Protein AF-A0A7J6R099-F1 (afdb_monomer_lite)

Radius of gyration: 24.83 Å; chains: 1; bounding box: 72×65×56 Å

Secondary structure (DSSP, 8-state):
--EEEEEEES-HHHHHHHHHHHHHHHHHHHHHHHT-----------------PPP-------PPPPPPPPPPPPP----------EEEEEGGGS-GGGG-TT-HHHHH--TT--EEEEES--TT--HHHHHHHHGGGS-EEEEEEEE--SS-TT-EEEEEEEEESSHHHHHHHHHHHTTS-HHHHSTTPPP-SS--EEEE-HHHHTTSGGGSTTTT--HHHHHH-GGGHHHHHHHHHHT-EEEEEETT--EEEE-

Sequence (255 aa):
MNMRRIDVNGPRSKVDRAMEMIKSAIAEAVRRERSRSPGRSQGTSSNPRPMTPPPPPPPVSMSAPPPPPPPPPPAEHPRINNHMPYEKIYVDELDLKNRYGGDPYTTTGVPSDDELFIRNLPTSLSDNDIGVSLSKYGSIMEVFTVRDGGANPTDSRGEAYVLFETHDGASACKAAIDGKYASEVITGASSTEQPLVVTFSDSQRMLQGSMGAYLHDNIFSRLMGPSGMNVKQIASLCKARVTLAARSMKNFGSV

Organism: Perkinsus olseni (NCBI:txid32597)

InterPro domains:
  IPR000504 RNA recognition motif domain [PF00076] (116-181)
  IPR000504 RNA recognition motif domain [PS50102] (114-203)
  IPR000504 RNA recognition motif domain [SM00360] (115-188)
  IPR012677 Nucleotide-binding alpha-beta plait domain superfamily [G3DSA:3.30.70.330] (109-208)
  IPR035979 RNA-binding domain superfamily [SSF54928] (45-181)

Structure (mmCIF, N/CA/C/O backbone):
data_AF-A0A7J6R099-F1
#
_entry.id   AF-A0A7J6R099-F1
#
loop_
_atom_site.group_PDB
_atom_site.id
_atom_site.type_symbol
_atom_site.label_atom_id
_atom_site.label_alt_id
_atom_site.label_comp_id
_atom_site.label_asym_id
_atom_site.label_entity_id
_atom_site.label_seq_id
_atom_site.pdbx_PDB_ins_code
_atom_site.Cartn_x
_atom_site.Cartn_y
_atom_site.Cartn_z
_atom_site.occupancy
_atom_site.B_iso_or_equiv
_atom_site.auth_seq_id
_atom_site.auth_comp_id
_atom_site.auth_asym_id
_atom_site.auth_atom_id
_atom_site.pdbx_PDB_model_num
ATOM 1 N N . MET A 1 1 ? 10.616 -10.709 4.490 1.00 57.00 1 MET A N 1
ATOM 2 C CA . MET A 1 1 ? 11.220 -9.372 4.274 1.00 57.00 1 MET A CA 1
ATOM 3 C C . MET A 1 1 ? 10.509 -8.784 3.064 1.00 57.00 1 MET A C 1
ATOM 5 O O . MET A 1 1 ? 10.908 -9.088 1.958 1.00 57.00 1 MET A O 1
ATOM 9 N N . ASN A 1 2 ? 9.385 -8.088 3.266 1.00 65.50 2 ASN A N 1
ATOM 10 C CA . ASN A 1 2 ? 8.286 -8.016 2.282 1.00 65.50 2 ASN A CA 1
ATOM 11 C C . ASN A 1 2 ? 8.456 -6.872 1.279 1.00 65.50 2 ASN A C 1
ATOM 13 O O . ASN A 1 2 ? 8.763 -5.761 1.691 1.00 65.50 2 ASN A O 1
ATOM 17 N N . MET A 1 3 ? 8.325 -7.133 -0.025 1.00 71.56 3 MET A N 1
ATOM 18 C CA . MET A 1 3 ? 8.631 -6.164 -1.086 1.00 71.56 3 MET A CA 1
ATOM 19 C C . MET A 1 3 ? 7.445 -5.240 -1.359 1.00 71.56 3 MET A C 1
ATOM 21 O O . MET A 1 3 ? 6.504 -5.679 -2.006 1.00 71.56 3 MET A O 1
ATOM 25 N N . ARG A 1 4 ? 7.498 -3.967 -0.952 1.00 78.44 4 ARG A N 1
ATOM 26 C CA . ARG A 1 4 ? 6.346 -3.057 -1.083 1.00 78.44 4 ARG A CA 1
ATOM 27 C C . ARG A 1 4 ? 6.267 -2.336 -2.424 1.00 78.44 4 ARG A C 1
ATOM 29 O O . ARG A 1 4 ? 5.163 -2.031 -2.868 1.00 78.44 4 ARG A O 1
ATOM 36 N N . ARG A 1 5 ? 7.401 -2.021 -3.067 1.00 77.81 5 ARG A N 1
ATOM 37 C CA . ARG A 1 5 ? 7.374 -1.185 -4.279 1.00 77.81 5 ARG A CA 1
ATOM 38 C C . ARG A 1 5 ? 8.517 -1.392 -5.266 1.00 77.81 5 ARG A C 1
ATOM 40 O O . ARG A 1 5 ? 9.586 -1.906 -4.928 1.00 77.81 5 ARG A O 1
ATOM 47 N N . ILE A 1 6 ? 8.259 -0.934 -6.485 1.00 77.69 6 ILE A N 1
ATOM 48 C CA . ILE A 1 6 ? 9.182 -0.856 -7.613 1.00 77.69 6 ILE A CA 1
ATOM 49 C C . ILE A 1 6 ? 9.413 0.624 -7.914 1.00 77.69 6 ILE A C 1
ATOM 51 O O . ILE A 1 6 ? 8.467 1.356 -8.192 1.00 77.69 6 ILE A O 1
ATOM 55 N N . ASP A 1 7 ? 10.669 1.044 -7.894 1.00 78.50 7 ASP A N 1
ATOM 56 C CA . ASP A 1 7 ? 11.089 2.412 -8.167 1.00 78.50 7 ASP A CA 1
ATOM 57 C C . ASP A 1 7 ? 11.733 2.479 -9.555 1.00 78.50 7 ASP A C 1
ATOM 59 O O . ASP A 1 7 ? 12.687 1.749 -9.831 1.00 78.50 7 ASP A O 1
ATOM 63 N N . VAL A 1 8 ? 11.254 3.372 -10.419 1.00 77.06 8 VAL A N 1
ATOM 64 C CA . VAL A 1 8 ? 11.787 3.590 -11.771 1.00 77.06 8 VAL A CA 1
ATOM 65 C C . VAL A 1 8 ? 12.283 5.027 -11.888 1.00 77.06 8 VAL A C 1
ATOM 67 O O . VAL A 1 8 ? 11.553 5.970 -11.599 1.00 77.06 8 VAL A O 1
ATOM 70 N N . ASN A 1 9 ? 13.532 5.212 -12.314 1.00 80.06 9 ASN A N 1
ATOM 71 C CA . ASN A 1 9 ? 14.137 6.532 -12.496 1.00 80.06 9 ASN A CA 1
ATOM 72 C C . ASN A 1 9 ? 14.759 6.649 -13.894 1.00 80.06 9 ASN A C 1
ATOM 74 O O . ASN A 1 9 ? 15.543 5.790 -14.305 1.00 80.06 9 ASN A O 1
ATOM 78 N N . GLY A 1 10 ? 14.417 7.698 -14.634 1.00 74.25 10 GLY A N 1
ATOM 79 C CA . GLY A 1 10 ? 14.881 7.901 -16.006 1.00 74.25 10 GLY A CA 1
ATOM 80 C C . GLY A 1 10 ? 14.176 9.084 -16.667 1.00 74.25 10 GLY A C 1
ATOM 81 O O . GLY A 1 10 ? 13.374 9.738 -16.019 1.00 74.25 10 GLY A O 1
ATOM 82 N N . PRO A 1 11 ? 14.431 9.391 -17.951 1.00 78.56 11 PRO A N 1
ATOM 83 C CA . PRO A 1 11 ? 13.663 10.408 -18.677 1.00 78.56 11 PRO A CA 1
ATOM 84 C C . PRO A 1 11 ? 12.167 10.052 -18.730 1.00 78.56 11 PRO A C 1
ATOM 86 O O . PRO A 1 11 ? 11.841 8.876 -18.872 1.00 78.56 11 PRO A O 1
ATOM 89 N N . ARG A 1 12 ? 11.250 11.034 -18.688 1.00 75.50 12 ARG A N 1
ATOM 90 C CA . ARG A 1 12 ? 9.793 10.784 -18.531 1.00 75.50 12 ARG A CA 1
ATOM 91 C C . ARG A 1 12 ? 9.237 9.772 -19.533 1.00 75.50 12 ARG A C 1
ATOM 93 O O . ARG A 1 12 ? 8.686 8.756 -19.142 1.00 75.50 12 ARG A O 1
ATOM 100 N N . SER A 1 13 ? 9.532 9.972 -20.817 1.00 75.12 13 SER A N 1
ATOM 101 C CA . SER A 1 13 ? 9.111 9.074 -21.903 1.00 75.12 13 SER A CA 1
ATOM 102 C C . SER A 1 13 ? 9.640 7.639 -21.781 1.00 75.12 13 SER A C 1
ATOM 104 O O . SER A 1 13 ? 9.098 6.713 -22.383 1.00 75.12 13 SER A O 1
ATOM 106 N N . LYS A 1 14 ? 10.727 7.437 -21.031 1.00 77.62 14 LYS A N 1
ATOM 107 C CA . LYS A 1 14 ? 11.295 6.123 -20.726 1.00 77.62 14 LYS A CA 1
ATOM 108 C C . LYS A 1 14 ? 10.673 5.503 -19.486 1.00 77.62 14 LYS A C 1
ATOM 110 O O . LYS A 1 14 ? 10.454 4.295 -19.489 1.00 77.62 14 LYS A O 1
ATOM 115 N N . VAL A 1 15 ? 10.394 6.317 -18.469 1.00 72.75 15 VAL A N 1
ATOM 116 C CA . VAL A 1 15 ? 9.662 5.903 -17.269 1.00 72.75 15 VAL A CA 1
ATOM 117 C C . VAL A 1 15 ? 8.274 5.420 -17.674 1.00 72.75 15 VAL A C 1
ATOM 119 O O . VAL A 1 15 ? 7.968 4.262 -17.423 1.00 72.75 15 VAL A O 1
ATOM 122 N N . ASP A 1 16 ? 7.506 6.216 -18.422 1.00 73.38 16 ASP A N 1
ATOM 123 C CA . ASP A 1 16 ? 6.152 5.855 -18.871 1.00 73.38 16 ASP A CA 1
ATOM 124 C C . ASP A 1 16 ? 6.139 4.496 -19.597 1.00 73.38 16 ASP A C 1
ATOM 126 O O . ASP A 1 16 ? 5.378 3.589 -19.255 1.00 73.38 16 ASP A O 1
ATOM 130 N N . ARG A 1 17 ? 7.080 4.297 -20.531 1.00 74.25 17 ARG A N 1
ATOM 131 C CA . ARG A 1 17 ? 7.237 3.036 -21.268 1.00 74.25 17 ARG A CA 1
ATOM 132 C C . ARG A 1 17 ? 7.637 1.861 -20.369 1.00 74.25 17 ARG A C 1
ATOM 134 O O . ARG A 1 17 ? 7.127 0.757 -20.548 1.00 74.25 17 ARG A O 1
ATOM 141 N N . ALA A 1 18 ? 8.547 2.068 -19.416 1.00 72.00 18 ALA A N 1
ATOM 142 C CA . ALA A 1 18 ? 8.933 1.034 -18.456 1.00 72.00 18 ALA A CA 1
ATOM 143 C C . ALA A 1 18 ? 7.740 0.624 -17.582 1.00 72.00 18 ALA A C 1
ATOM 145 O O . ALA A 1 18 ? 7.520 -0.564 -17.354 1.00 72.00 18 ALA A O 1
ATOM 146 N N . MET A 1 19 ? 6.939 1.598 -17.150 1.00 73.75 19 MET A N 1
ATOM 147 C CA . MET A 1 19 ? 5.751 1.387 -16.327 1.00 73.75 19 MET A CA 1
ATOM 148 C C . MET A 1 19 ? 4.677 0.606 -17.090 1.00 73.75 19 MET A C 1
ATOM 150 O O . MET A 1 19 ? 4.105 -0.332 -16.536 1.00 73.75 19 MET A O 1
ATOM 154 N N . GLU A 1 20 ? 4.440 0.915 -18.369 1.00 74.06 20 GLU A N 1
ATOM 155 C CA . GLU A 1 20 ? 3.548 0.125 -19.230 1.00 74.06 20 GLU A CA 1
ATOM 156 C C . GLU A 1 20 ? 4.022 -1.323 -19.376 1.00 74.06 20 GLU A C 1
ATOM 158 O O . GLU A 1 20 ? 3.224 -2.254 -19.251 1.00 74.06 20 GLU A O 1
ATOM 163 N N . MET A 1 21 ? 5.323 -1.536 -19.586 1.00 70.00 21 MET A N 1
ATOM 164 C CA . MET A 1 21 ? 5.891 -2.880 -19.696 1.00 70.00 21 MET A CA 1
ATOM 165 C C . MET A 1 21 ? 5.768 -3.668 -18.389 1.00 70.00 21 MET A C 1
ATOM 167 O O . MET A 1 21 ? 5.412 -4.845 -18.430 1.00 70.00 21 MET A O 1
ATOM 171 N N . ILE A 1 22 ? 6.008 -3.031 -17.239 1.00 70.69 22 ILE A N 1
ATOM 172 C CA . ILE A 1 22 ? 5.850 -3.648 -15.914 1.00 70.69 22 ILE A CA 1
ATOM 173 C C . ILE A 1 22 ? 4.383 -4.023 -15.679 1.00 70.69 22 ILE A C 1
ATOM 175 O O . ILE A 1 22 ? 4.086 -5.181 -15.384 1.00 70.69 22 ILE A O 1
ATOM 179 N N . LYS A 1 23 ? 3.453 -3.080 -15.875 1.00 71.31 23 LYS A N 1
ATOM 180 C CA . LYS A 1 23 ? 2.008 -3.317 -15.722 1.00 71.31 23 LYS A CA 1
ATOM 181 C C . LYS A 1 23 ? 1.520 -4.426 -16.663 1.00 71.31 23 LYS A C 1
ATOM 183 O O . LYS A 1 23 ? 0.783 -5.311 -16.233 1.00 71.31 23 LYS A O 1
ATOM 188 N N . SER A 1 24 ? 1.978 -4.428 -17.917 1.00 69.12 24 SER A N 1
ATOM 189 C CA . SER A 1 24 ? 1.632 -5.444 -18.919 1.00 69.12 24 SER A CA 1
ATOM 190 C C . SER A 1 24 ? 2.199 -6.826 -18.578 1.00 69.12 24 SER A C 1
ATOM 192 O O . SER A 1 24 ? 1.471 -7.815 -18.642 1.00 69.12 24 SER A O 1
ATOM 194 N N . ALA A 1 25 ? 3.458 -6.914 -18.137 1.00 65.81 25 ALA A N 1
ATOM 195 C CA . ALA A 1 25 ? 4.072 -8.171 -17.706 1.00 65.81 25 ALA A CA 1
ATOM 196 C C . ALA A 1 25 ? 3.345 -8.772 -16.496 1.00 65.81 25 ALA A C 1
ATOM 198 O O . ALA A 1 25 ? 3.104 -9.980 -16.449 1.00 65.81 25 ALA A O 1
ATOM 199 N N . ILE A 1 26 ? 2.940 -7.925 -15.545 1.00 63.69 26 ILE A N 1
ATOM 200 C CA . ILE A 1 26 ? 2.145 -8.340 -14.389 1.00 63.69 26 ILE A CA 1
ATOM 201 C C . ILE A 1 26 ? 0.777 -8.847 -14.844 1.00 63.69 26 ILE A C 1
ATOM 203 O O . ILE A 1 26 ? 0.398 -9.955 -14.465 1.00 63.69 26 ILE A O 1
ATOM 207 N N . ALA A 1 27 ? 0.069 -8.094 -15.691 1.00 61.94 27 ALA A N 1
ATOM 208 C CA . ALA A 1 27 ? -1.237 -8.479 -16.227 1.00 61.94 27 ALA A CA 1
ATOM 209 C C . ALA A 1 27 ? -1.182 -9.787 -17.034 1.00 61.94 27 ALA A C 1
ATOM 211 O O . ALA A 1 27 ? -2.058 -10.638 -16.906 1.00 61.94 27 ALA A O 1
ATOM 212 N N . GLU A 1 28 ? -0.142 -9.988 -17.838 1.00 62.62 28 GLU A N 1
ATOM 213 C CA . GLU A 1 28 ? 0.038 -11.209 -18.620 1.00 62.62 28 GLU A CA 1
ATOM 214 C C . GLU A 1 28 ? 0.356 -12.417 -17.735 1.00 62.62 28 GLU A C 1
ATOM 216 O O . GLU A 1 28 ? -0.191 -13.502 -17.938 1.00 62.62 28 GLU A O 1
ATOM 221 N N . ALA A 1 29 ? 1.171 -12.229 -16.697 1.00 57.78 29 ALA A N 1
ATOM 222 C CA . ALA A 1 29 ? 1.397 -13.271 -15.708 1.00 57.78 29 ALA A CA 1
ATOM 223 C C . ALA A 1 29 ? 0.092 -13.644 -14.978 1.00 57.78 29 ALA A C 1
ATOM 225 O O . ALA A 1 29 ? -0.165 -14.824 -14.742 1.00 57.78 29 ALA A O 1
ATOM 226 N N . VAL A 1 30 ? -0.785 -12.669 -14.696 1.00 53.22 30 VAL A N 1
ATOM 227 C CA . VAL A 1 30 ? -2.137 -12.947 -14.176 1.00 53.22 30 VAL A CA 1
ATOM 228 C C . VAL A 1 30 ? -2.937 -13.827 -15.137 1.00 53.22 30 VAL A C 1
ATOM 230 O O . VAL A 1 30 ? -3.519 -14.826 -14.716 1.00 53.22 30 VAL A O 1
ATOM 233 N N . ARG A 1 31 ? -2.957 -13.489 -16.433 1.00 59.75 31 ARG A N 1
ATOM 234 C CA . ARG A 1 31 ? -3.724 -14.239 -17.444 1.00 59.75 31 ARG A CA 1
ATOM 235 C C . ARG A 1 31 ? -3.224 -15.671 -17.631 1.00 59.75 31 ARG A C 1
ATOM 237 O O . ARG A 1 31 ? -4.047 -16.567 -17.791 1.00 59.75 31 ARG A O 1
ATOM 244 N N . ARG A 1 32 ? -1.907 -15.894 -17.596 1.00 59.41 32 ARG A N 1
ATOM 245 C CA . ARG A 1 32 ? -1.301 -17.234 -17.730 1.00 59.41 32 ARG A CA 1
ATOM 246 C C . ARG A 1 32 ? -1.586 -18.145 -16.545 1.00 59.41 32 ARG A C 1
ATOM 248 O O . ARG A 1 32 ? -1.702 -19.351 -16.731 1.00 59.41 32 ARG A O 1
ATOM 255 N N . GLU A 1 33 ? -1.725 -17.582 -15.348 1.00 50.25 33 GLU A N 1
ATOM 256 C CA . GLU A 1 33 ? -2.171 -18.357 -14.187 1.00 50.25 33 GLU A CA 1
ATOM 257 C C . GLU A 1 33 ? -3.640 -18.764 -14.342 1.00 50.25 33 GLU A C 1
ATOM 259 O O . GLU A 1 33 ? -4.004 -19.909 -14.100 1.00 50.25 33 GLU A O 1
ATOM 264 N N . ARG A 1 34 ? -4.482 -17.851 -14.846 1.00 52.19 34 ARG A N 1
ATOM 265 C CA . ARG A 1 34 ? -5.920 -18.087 -15.056 1.00 52.19 34 ARG A CA 1
ATOM 266 C C . ARG A 1 34 ? -6.217 -19.240 -16.022 1.00 52.19 34 ARG A C 1
ATOM 268 O O . ARG A 1 34 ? -7.264 -19.869 -15.906 1.00 52.19 34 ARG A O 1
ATOM 275 N N . SER A 1 35 ? -5.326 -19.519 -16.973 1.00 57.34 35 SER A N 1
ATOM 276 C CA . SER A 1 35 ? -5.476 -20.627 -17.925 1.00 57.34 35 SER A CA 1
ATOM 277 C C . SER A 1 35 ? -4.940 -21.971 -17.412 1.00 57.34 35 SER A C 1
ATOM 279 O O . SER A 1 35 ? -5.120 -22.987 -18.085 1.00 57.34 35 SER A O 1
ATOM 281 N N . ARG A 1 36 ? -4.325 -22.016 -16.221 1.00 51.75 36 ARG A N 1
ATOM 282 C CA . ARG A 1 36 ? -3.830 -23.243 -15.582 1.00 51.75 36 ARG A CA 1
ATOM 283 C C . ARG A 1 36 ? -4.795 -23.716 -14.484 1.00 51.75 36 ARG A C 1
ATOM 285 O O . ARG A 1 36 ? -4.699 -23.312 -13.336 1.00 51.75 36 ARG A O 1
ATOM 292 N N . SER A 1 37 ? -5.709 -24.625 -14.827 1.00 40.41 37 SER A N 1
ATOM 293 C CA . SER A 1 37 ? -6.331 -25.578 -13.881 1.00 40.41 37 SER A CA 1
ATOM 294 C C . SER A 1 37 ? -5.720 -26.977 -14.098 1.00 40.41 37 SER A C 1
ATOM 296 O O . SER A 1 37 ? -5.191 -27.229 -15.184 1.00 40.41 37 SER A O 1
ATOM 298 N N . PRO A 1 38 ? -5.690 -27.874 -13.091 1.00 49.56 38 PRO A N 1
ATOM 299 C CA . PRO A 1 38 ? -4.663 -28.908 -13.003 1.00 49.56 38 PRO A CA 1
ATOM 300 C C . PRO A 1 38 ? -4.933 -30.067 -13.962 1.00 49.56 38 PRO A C 1
ATOM 302 O O . PRO A 1 38 ? -5.876 -30.836 -13.801 1.00 49.56 38 PRO A O 1
ATOM 305 N N . GLY A 1 39 ? -4.054 -30.215 -14.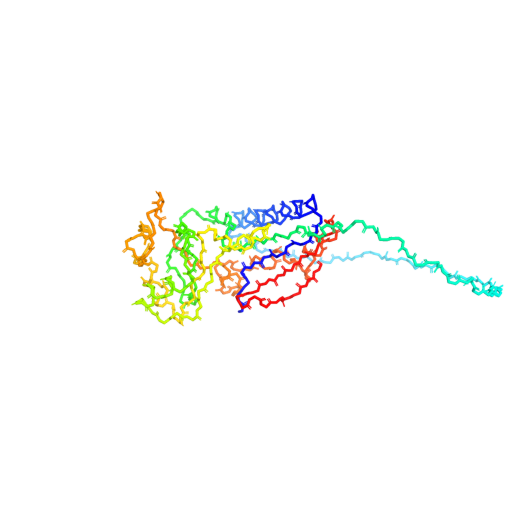950 1.00 34.88 39 GLY A N 1
ATOM 306 C CA . GLY A 1 39 ? -4.118 -31.289 -15.926 1.00 34.88 39 GLY A CA 1
ATOM 307 C C . GLY A 1 39 ? -2.744 -31.620 -16.490 1.00 34.88 39 GLY A C 1
ATOM 308 O O . GLY A 1 39 ? -2.324 -31.033 -17.477 1.00 34.88 39 GLY A O 1
ATOM 309 N N . ARG A 1 40 ? -2.128 -32.638 -15.881 1.00 33.59 40 ARG A N 1
ATOM 310 C CA . ARG A 1 40 ? -1.188 -33.599 -16.479 1.00 33.59 40 ARG A CA 1
ATOM 311 C C . ARG A 1 40 ? 0.250 -33.141 -16.785 1.00 33.59 40 ARG A C 1
ATOM 313 O O . ARG A 1 40 ? 0.531 -32.239 -17.562 1.00 33.59 40 ARG A O 1
ATOM 320 N N . SER A 1 41 ? 1.161 -33.894 -16.176 1.00 42.09 41 SER A N 1
ATOM 321 C CA . SER A 1 41 ? 2.595 -33.979 -16.427 1.00 42.09 41 SER A CA 1
ATOM 322 C C . SER A 1 41 ? 2.929 -34.656 -17.763 1.00 42.09 41 SER A C 1
ATOM 324 O O . SER A 1 41 ? 2.238 -35.583 -18.179 1.00 42.09 41 SER A O 1
ATOM 326 N N . GLN A 1 42 ? 4.028 -34.211 -18.380 1.00 34.47 42 GLN A N 1
ATOM 327 C CA . GLN A 1 42 ? 5.060 -34.940 -19.154 1.00 34.47 42 GLN A CA 1
ATOM 328 C C . GLN A 1 42 ? 5.954 -33.846 -19.784 1.00 34.47 42 GLN A C 1
ATOM 330 O O . GLN A 1 42 ? 5.436 -32.825 -20.213 1.00 34.47 42 GLN A O 1
ATOM 335 N N . GLY A 1 43 ? 7.287 -33.874 -19.793 1.00 33.28 43 GLY A N 1
ATOM 336 C CA . GLY A 1 43 ? 8.230 -34.987 -19.868 1.00 33.28 43 GLY A CA 1
ATOM 337 C C . GLY A 1 43 ? 8.957 -34.918 -21.225 1.00 33.28 43 GLY A C 1
ATOM 338 O O . GLY A 1 43 ? 8.286 -34.806 -22.243 1.00 33.28 43 GLY A O 1
ATOM 339 N N . THR A 1 44 ? 10.296 -35.036 -21.214 1.00 33.59 44 THR A N 1
ATOM 340 C CA . THR A 1 44 ? 11.292 -35.044 -22.333 1.00 33.59 44 THR A CA 1
ATOM 341 C C . THR A 1 44 ? 11.897 -33.662 -22.667 1.00 33.59 44 THR A C 1
ATOM 343 O O . THR A 1 44 ? 11.160 -32.718 -22.907 1.00 33.59 44 THR A O 1
ATOM 346 N N . SER A 1 45 ? 13.197 -33.341 -22.520 1.00 31.64 45 SER A N 1
ATOM 347 C CA . SER A 1 45 ? 14.536 -33.974 -22.669 1.00 31.64 45 SER A CA 1
ATOM 348 C C . SER A 1 45 ? 15.196 -33.820 -24.054 1.00 31.64 45 SER A C 1
ATOM 350 O O . SER A 1 45 ? 14.813 -34.519 -24.982 1.00 31.64 45 SER A O 1
ATOM 352 N N . SER A 1 46 ? 16.286 -33.017 -24.079 1.00 33.81 46 SER A N 1
ATOM 353 C CA . SER A 1 46 ? 17.540 -33.079 -24.892 1.00 33.81 46 SER A CA 1
ATOM 354 C C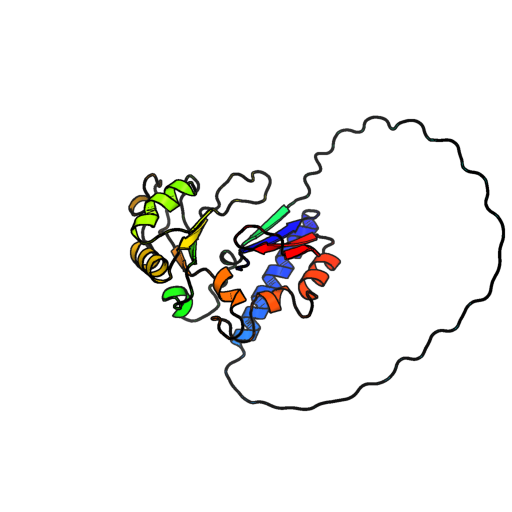 . SER A 1 46 ? 17.452 -32.980 -26.436 1.00 33.81 46 SER A C 1
ATOM 356 O O . SER A 1 46 ? 16.551 -33.544 -27.028 1.00 33.81 46 SER A O 1
ATOM 358 N N . ASN A 1 47 ? 18.364 -32.363 -27.210 1.00 40.16 47 ASN A N 1
ATOM 359 C CA . ASN A 1 47 ? 19.777 -31.971 -27.029 1.00 40.16 47 ASN A CA 1
ATOM 360 C C . ASN A 1 47 ? 20.205 -30.925 -28.123 1.00 40.16 47 ASN A C 1
ATOM 362 O O . ASN A 1 47 ? 19.440 -30.711 -29.065 1.00 40.16 47 ASN A O 1
ATOM 366 N N . PRO A 1 48 ? 21.404 -30.296 -28.050 1.00 43.09 48 PRO A N 1
ATOM 367 C CA . PRO A 1 48 ? 21.778 -29.067 -28.766 1.00 43.09 48 PRO A CA 1
ATOM 368 C C . PRO A 1 48 ? 22.624 -29.291 -30.039 1.00 43.09 48 PRO A C 1
ATOM 370 O O . PRO A 1 48 ? 23.045 -30.406 -30.343 1.00 43.09 48 PRO A O 1
ATOM 373 N N . ARG A 1 49 ? 22.934 -28.200 -30.760 1.00 38.41 49 ARG A N 1
ATOM 374 C CA . ARG A 1 49 ? 23.934 -28.158 -31.846 1.00 38.41 49 ARG A CA 1
ATOM 375 C C . ARG A 1 49 ? 24.896 -26.960 -31.709 1.00 38.41 49 ARG A C 1
ATOM 377 O O . ARG A 1 49 ? 24.559 -26.007 -31.010 1.00 38.41 49 ARG A O 1
ATOM 384 N N . PRO A 1 50 ? 26.103 -27.043 -32.307 1.00 45.50 50 PRO A N 1
ATOM 385 C CA . PRO A 1 50 ? 27.327 -26.454 -31.764 1.00 45.50 50 PRO A CA 1
ATOM 386 C C . PRO A 1 50 ? 27.738 -25.109 -32.381 1.00 45.50 50 PRO A C 1
ATOM 388 O O . PRO A 1 50 ? 27.399 -24.794 -33.518 1.00 45.50 50 PRO A O 1
ATOM 391 N N . MET A 1 51 ? 28.537 -24.361 -31.613 1.00 40.72 51 MET A N 1
ATOM 392 C CA . MET A 1 51 ? 29.283 -23.172 -32.039 1.00 40.72 51 MET A CA 1
ATOM 393 C C . MET A 1 51 ? 30.619 -23.556 -32.694 1.00 40.72 51 MET A C 1
ATOM 395 O O . MET A 1 51 ? 31.238 -24.547 -32.307 1.00 40.72 51 MET A O 1
ATOM 399 N N . THR A 1 52 ? 31.101 -22.725 -33.619 1.00 51.59 52 THR A N 1
ATOM 400 C CA . THR A 1 52 ? 32.474 -22.760 -34.158 1.00 51.59 52 THR A CA 1
ATOM 401 C C . THR A 1 52 ? 33.252 -21.486 -33.774 1.00 51.59 52 THR A C 1
ATOM 403 O O . THR A 1 52 ? 32.622 -20.445 -33.575 1.00 51.59 52 THR A O 1
ATOM 406 N N . PRO A 1 53 ? 34.594 -21.553 -33.634 1.00 57.16 53 PRO A N 1
ATOM 407 C CA . PRO A 1 53 ? 35.421 -20.536 -32.962 1.00 57.16 53 PRO A CA 1
ATOM 408 C C . PRO A 1 53 ? 35.884 -19.387 -33.890 1.00 57.16 53 PRO A C 1
ATOM 410 O O . PRO A 1 53 ? 35.775 -19.518 -35.111 1.00 57.16 53 PRO A O 1
ATOM 413 N N . PRO A 1 54 ? 36.431 -18.275 -33.346 1.00 53.41 54 PRO A N 1
ATOM 414 C CA . PRO A 1 54 ? 36.952 -17.156 -34.137 1.00 53.41 54 PRO A CA 1
ATOM 415 C C . PRO A 1 54 ? 38.445 -17.335 -34.504 1.00 53.41 54 PRO A C 1
ATOM 417 O O . PRO A 1 54 ? 39.157 -18.055 -33.800 1.00 53.41 54 PRO A O 1
ATOM 420 N N . PRO A 1 55 ? 38.959 -16.657 -35.553 1.00 63.34 55 PRO A N 1
ATOM 421 C CA . PRO A 1 55 ? 40.393 -16.618 -35.863 1.00 63.34 55 PRO A CA 1
ATOM 422 C C . PRO A 1 55 ? 41.155 -15.425 -35.209 1.00 63.34 55 PRO A C 1
ATOM 424 O O . PRO A 1 55 ? 40.516 -14.458 -34.787 1.00 63.34 55 PRO A O 1
ATOM 427 N N . PRO A 1 56 ? 42.509 -15.488 -35.113 1.00 64.12 56 PRO A N 1
ATOM 428 C CA . PRO A 1 56 ? 43.377 -14.596 -34.312 1.00 64.12 56 PRO A CA 1
ATOM 429 C C . PRO A 1 56 ? 43.993 -13.398 -35.095 1.00 64.12 56 PRO A C 1
ATOM 431 O O . PRO A 1 56 ? 43.837 -13.336 -36.315 1.00 64.12 56 PRO A O 1
ATOM 434 N N . PRO A 1 57 ? 44.718 -12.457 -34.431 1.00 48.62 57 PRO A N 1
ATOM 435 C CA . PRO A 1 57 ? 45.261 -11.229 -35.042 1.00 48.62 57 PRO A CA 1
ATOM 436 C C . PRO A 1 57 ? 46.773 -11.300 -35.373 1.00 48.62 57 PRO A C 1
ATOM 438 O O . PRO A 1 57 ? 47.470 -12.178 -34.861 1.00 48.62 57 PRO A O 1
ATOM 441 N N . PRO A 1 58 ? 47.314 -10.333 -36.150 1.00 54.84 58 PRO A N 1
ATOM 442 C CA . PRO A 1 58 ? 48.740 -9.968 -36.058 1.00 54.84 58 PRO A CA 1
ATOM 443 C C . PRO A 1 58 ? 49.044 -8.433 -36.005 1.00 54.84 58 PRO A C 1
ATOM 445 O O . PRO A 1 58 ? 48.124 -7.629 -36.146 1.00 54.84 58 PRO A O 1
ATOM 448 N N . PRO A 1 59 ? 50.316 -8.027 -35.731 1.00 47.47 59 PRO A N 1
ATOM 449 C CA . PRO A 1 59 ? 50.735 -6.779 -35.042 1.00 47.47 59 PRO A CA 1
ATOM 450 C C . PRO A 1 59 ? 51.192 -5.652 -36.018 1.00 47.47 59 PRO A C 1
ATOM 452 O O . PRO A 1 59 ? 51.052 -5.834 -37.218 1.00 47.47 59 PRO A O 1
ATOM 455 N N . VAL A 1 60 ? 51.715 -4.451 -35.685 1.00 39.88 60 VAL A N 1
ATOM 456 C CA . VAL A 1 60 ? 52.562 -3.898 -34.593 1.00 39.88 60 VAL A CA 1
ATOM 457 C C . VAL A 1 60 ? 52.472 -2.345 -34.571 1.00 39.88 60 VAL A C 1
ATOM 459 O O . VAL A 1 60 ? 52.281 -1.738 -35.616 1.00 39.88 60 VAL A O 1
ATOM 462 N N . SER A 1 61 ? 52.714 -1.746 -33.391 1.00 47.03 61 SER A N 1
ATOM 463 C CA . SER A 1 61 ? 53.525 -0.539 -33.055 1.00 47.03 61 SER A CA 1
ATOM 464 C C . SER A 1 61 ? 53.572 0.713 -33.964 1.00 47.03 61 SER A C 1
ATOM 466 O O . SER A 1 61 ? 54.020 0.620 -35.099 1.00 47.03 61 SER A O 1
ATOM 468 N N . MET A 1 62 ? 53.308 1.907 -33.395 1.00 43.34 62 MET A N 1
ATOM 469 C CA . MET A 1 62 ? 54.264 3.038 -33.259 1.00 43.34 62 MET A CA 1
ATOM 470 C C . MET A 1 62 ? 53.694 4.163 -32.352 1.00 43.34 62 MET A C 1
ATOM 472 O O . MET A 1 62 ? 52.504 4.212 -32.065 1.00 43.34 62 MET A O 1
ATOM 476 N N . SER A 1 63 ? 54.608 4.999 -31.857 1.00 53.91 63 SER A N 1
ATOM 477 C CA . SER A 1 63 ? 54.634 5.848 -30.651 1.00 53.91 63 SER A CA 1
ATOM 478 C C . SER A 1 63 ? 53.572 6.948 -30.443 1.00 53.91 63 SER A C 1
ATOM 480 O O . SER A 1 63 ? 52.936 7.434 -31.371 1.00 53.91 63 SER A O 1
ATOM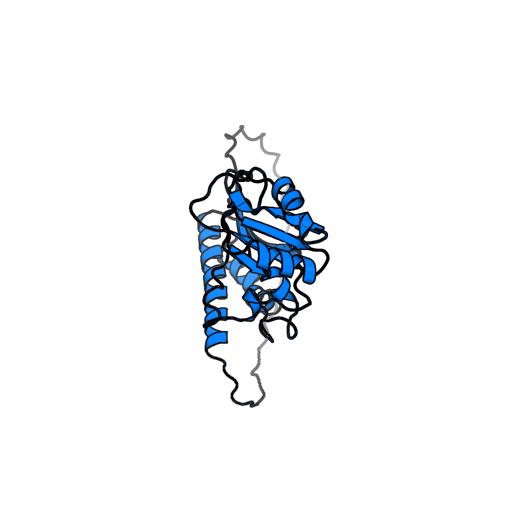 482 N N . ALA A 1 64 ? 53.461 7.396 -29.182 1.00 50.56 64 ALA A N 1
ATOM 483 C CA . ALA A 1 64 ? 52.560 8.448 -28.697 1.00 50.56 64 ALA A CA 1
ATOM 484 C C . ALA A 1 64 ? 53.058 9.894 -28.969 1.00 50.56 64 ALA A C 1
ATOM 486 O O . ALA A 1 64 ? 54.259 10.146 -28.848 1.00 50.56 64 ALA A O 1
ATOM 487 N N . PRO A 1 65 ? 52.157 10.862 -29.247 1.00 60.78 65 PRO A N 1
ATOM 488 C CA . PRO A 1 65 ? 52.454 12.298 -29.218 1.00 60.78 65 PRO A CA 1
ATOM 489 C C . PRO A 1 65 ? 52.214 12.927 -27.819 1.00 60.78 65 PRO A C 1
ATOM 491 O O . PRO A 1 65 ? 51.484 12.353 -27.007 1.00 60.78 65 PRO A O 1
ATOM 494 N N . PRO A 1 66 ? 52.812 14.100 -27.511 1.00 56.59 66 PRO A N 1
ATOM 495 C CA . PRO A 1 66 ? 52.703 14.756 -26.201 1.00 56.59 66 PRO A CA 1
ATOM 496 C C . PRO A 1 66 ? 51.318 15.397 -25.952 1.00 56.59 66 PRO A C 1
ATOM 498 O O . PRO A 1 66 ? 50.592 15.679 -26.908 1.00 56.59 66 PRO A O 1
ATOM 501 N N . PRO A 1 67 ? 50.939 15.655 -24.682 1.00 61.75 67 PRO A N 1
ATOM 502 C CA . PRO A 1 67 ? 49.613 16.170 -24.340 1.00 61.75 67 PRO A CA 1
ATOM 503 C C . PRO A 1 67 ? 49.438 17.674 -24.656 1.00 61.75 67 PRO A C 1
ATOM 505 O O . PRO A 1 67 ? 50.394 18.442 -24.526 1.00 61.75 67 PRO A O 1
ATOM 508 N N . PRO A 1 68 ? 48.217 18.119 -25.020 1.00 64.56 68 PRO A N 1
ATOM 509 C CA . PRO A 1 68 ? 47.886 19.534 -25.210 1.00 64.56 68 PRO A CA 1
ATOM 510 C C . PRO A 1 68 ? 47.672 20.285 -23.873 1.00 64.56 68 PRO A C 1
ATOM 512 O O . PRO A 1 68 ? 47.396 19.652 -22.851 1.00 64.56 68 PRO A O 1
ATOM 515 N N . PRO A 1 69 ? 47.775 21.633 -23.863 1.00 62.12 69 PRO A N 1
ATOM 516 C CA . PRO A 1 69 ? 47.570 22.455 -22.665 1.00 62.12 69 PRO A CA 1
ATOM 517 C C . PRO A 1 69 ? 46.105 22.443 -22.174 1.00 62.12 69 PRO A C 1
ATOM 519 O O . PRO A 1 69 ? 45.195 22.161 -22.959 1.00 62.12 69 PRO A O 1
ATOM 522 N N . PRO A 1 70 ? 45.852 22.761 -20.887 1.00 63.53 70 PRO A N 1
ATOM 523 C CA . PRO A 1 70 ? 44.512 22.703 -20.306 1.00 63.53 70 PRO A CA 1
ATOM 524 C C . PRO A 1 70 ? 43.573 23.790 -20.871 1.00 63.53 70 PRO A C 1
ATOM 526 O O . PRO A 1 70 ? 44.022 24.908 -21.139 1.00 63.53 70 PRO A O 1
ATOM 529 N N . PRO A 1 71 ? 42.268 23.491 -21.032 1.00 61.47 71 PRO A N 1
ATOM 530 C CA . PRO A 1 71 ? 41.283 24.450 -21.526 1.00 61.47 71 PRO A CA 1
ATOM 531 C C . PRO A 1 71 ? 40.918 25.513 -20.468 1.00 61.47 71 PRO A C 1
ATOM 533 O O . PRO A 1 71 ? 41.023 25.246 -19.267 1.00 61.47 71 PRO A O 1
ATOM 536 N N . PRO A 1 72 ? 40.455 26.708 -20.891 1.00 56.34 72 PRO A N 1
ATOM 537 C CA . PRO A 1 72 ? 39.959 27.738 -19.979 1.00 56.34 72 PRO A CA 1
ATOM 538 C C . PRO A 1 72 ? 38.696 27.269 -19.226 1.00 56.34 72 PRO A C 1
ATOM 540 O O . PRO A 1 72 ? 37.980 26.392 -19.719 1.00 56.34 72 PRO A O 1
ATOM 543 N N . PRO A 1 73 ? 38.397 27.838 -18.040 1.00 57.84 73 PRO A N 1
ATOM 544 C CA . PRO A 1 73 ? 37.231 27.442 -17.255 1.00 57.84 73 PRO A CA 1
ATOM 545 C C . PRO A 1 73 ? 35.923 27.724 -18.023 1.00 57.84 73 PRO A C 1
ATOM 547 O O . PRO A 1 73 ? 35.824 28.764 -18.681 1.00 57.84 73 PRO A O 1
ATOM 550 N N . PRO A 1 74 ? 34.912 26.833 -17.961 1.00 50.72 74 PRO A N 1
ATOM 551 C CA . PRO A 1 74 ? 33.667 27.020 -18.700 1.00 50.72 74 PRO A CA 1
ATOM 552 C C . PRO A 1 74 ? 32.869 28.208 -18.156 1.00 50.72 74 PRO A C 1
ATOM 554 O O . PRO A 1 74 ? 32.739 28.368 -16.942 1.00 50.72 74 PRO A O 1
ATOM 557 N N . ALA A 1 75 ? 32.287 28.999 -19.059 1.00 52.12 75 ALA A N 1
ATOM 558 C CA . ALA A 1 75 ? 31.275 29.991 -18.717 1.00 52.12 75 ALA A CA 1
ATOM 559 C C . ALA A 1 75 ? 30.091 29.320 -17.994 1.00 52.12 75 ALA A C 1
ATOM 561 O O . ALA A 1 75 ? 29.663 28.228 -18.377 1.00 52.12 75 ALA A O 1
ATOM 562 N N . GLU A 1 76 ? 29.564 29.965 -16.950 1.00 45.66 76 GLU A N 1
ATOM 563 C CA . GLU A 1 76 ? 28.397 29.476 -16.212 1.00 45.66 76 GLU A CA 1
ATOM 564 C C . GLU A 1 76 ? 27.186 29.342 -17.147 1.00 45.66 76 GLU A C 1
ATOM 566 O O . GLU A 1 76 ? 26.600 30.327 -17.597 1.00 45.66 76 GLU A O 1
ATOM 571 N N . HIS A 1 77 ? 26.796 28.101 -17.437 1.00 42.69 77 HIS A N 1
ATOM 572 C CA . HIS A 1 77 ? 25.518 27.810 -18.074 1.00 42.69 77 HIS A CA 1
ATOM 573 C C . HIS A 1 77 ? 24.381 27.863 -17.036 1.00 42.69 77 HIS A C 1
ATOM 575 O O . HIS A 1 77 ? 24.595 27.491 -15.877 1.00 42.69 77 HIS A O 1
ATOM 581 N N . PRO A 1 78 ? 23.156 28.272 -17.430 1.00 38.59 78 PRO A N 1
ATOM 582 C CA . PRO A 1 78 ? 22.012 28.330 -16.525 1.00 38.59 78 PRO A CA 1
ATOM 583 C C . PRO A 1 78 ? 21.777 26.962 -15.883 1.00 38.59 78 PRO A C 1
ATOM 585 O O . PRO A 1 78 ? 21.785 25.944 -16.578 1.00 38.59 78 PRO A O 1
ATOM 588 N N . ARG A 1 79 ? 21.553 26.918 -14.564 1.00 42.31 79 ARG A N 1
ATOM 589 C CA . ARG A 1 79 ? 21.221 25.671 -13.863 1.00 42.31 79 ARG A CA 1
ATOM 590 C C . ARG A 1 79 ? 19.892 25.125 -14.387 1.00 42.31 79 ARG A C 1
ATOM 592 O O . ARG A 1 79 ? 18.824 25.540 -13.948 1.00 42.31 79 ARG A O 1
ATOM 599 N N . ILE A 1 80 ? 19.961 24.178 -15.317 1.00 46.31 80 ILE A N 1
ATOM 600 C CA . ILE A 1 80 ? 18.826 23.336 -15.688 1.00 46.31 80 ILE A CA 1
ATOM 601 C C . ILE A 1 80 ? 18.490 22.503 -14.449 1.00 46.31 80 ILE A C 1
ATOM 603 O O . ILE A 1 80 ? 19.347 21.802 -13.907 1.00 46.31 80 ILE A O 1
ATOM 607 N N . ASN A 1 81 ? 17.256 22.618 -13.964 1.00 45.09 81 ASN A N 1
ATOM 608 C CA . ASN A 1 81 ? 16.772 21.847 -12.829 1.00 45.09 81 ASN A CA 1
ATOM 609 C C . ASN A 1 81 ? 16.645 20.371 -13.261 1.00 45.09 81 ASN A C 1
ATOM 611 O O . ASN A 1 81 ? 15.607 19.945 -13.760 1.00 45.09 81 ASN A O 1
ATOM 615 N N . ASN A 1 82 ? 17.732 19.605 -13.132 1.00 40.66 82 ASN A N 1
ATOM 616 C CA . ASN A 1 82 ? 17.836 18.187 -13.495 1.00 40.66 82 ASN A CA 1
ATOM 617 C C . ASN A 1 82 ? 17.079 17.274 -12.504 1.00 40.66 82 ASN A C 1
ATOM 619 O O . ASN A 1 82 ? 17.641 16.317 -11.972 1.00 40.66 82 ASN A O 1
ATOM 623 N N . HIS A 1 83 ? 15.795 17.529 -12.247 1.00 57.84 83 HIS A N 1
ATOM 624 C CA . HIS A 1 83 ? 14.947 16.514 -11.624 1.00 57.84 83 HIS A CA 1
ATOM 625 C C . HIS A 1 83 ? 14.557 15.487 -12.691 1.00 57.84 83 HIS A C 1
ATOM 627 O O . HIS A 1 83 ? 13.592 15.654 -13.435 1.00 57.84 83 HIS A O 1
ATOM 633 N N . MET A 1 84 ? 15.362 14.427 -12.792 1.00 61.47 84 MET A N 1
ATOM 634 C CA . MET A 1 84 ? 14.993 13.222 -13.532 1.00 61.47 84 MET A CA 1
ATOM 635 C C . MET A 1 84 ? 13.697 12.664 -12.930 1.00 61.47 84 MET A C 1
ATOM 637 O O . MET A 1 84 ? 13.643 12.496 -11.708 1.00 61.47 84 MET A O 1
ATOM 641 N N . PRO A 1 85 ? 12.656 12.392 -13.736 1.00 63.69 85 PRO A N 1
ATOM 642 C CA . PRO A 1 85 ? 11.409 11.878 -13.203 1.00 63.69 85 PRO A CA 1
ATOM 643 C C . PRO A 1 85 ? 11.632 10.520 -12.540 1.00 63.69 85 PRO A C 1
ATOM 645 O O . PRO A 1 85 ? 12.412 9.675 -12.993 1.00 63.69 85 PRO A O 1
ATOM 648 N N . TYR A 1 86 ? 10.950 10.359 -11.418 1.00 71.56 86 TYR A N 1
ATOM 649 C CA . TYR A 1 86 ? 11.058 9.224 -10.529 1.00 71.56 86 TYR A CA 1
ATOM 650 C C . TYR A 1 86 ? 9.645 8.760 -10.214 1.00 71.56 86 TYR A C 1
ATOM 652 O O . TYR A 1 86 ? 8.828 9.554 -9.754 1.00 71.56 86 TYR A O 1
ATOM 660 N N . GLU A 1 87 ? 9.361 7.487 -10.474 1.00 76.44 87 GLU A N 1
ATOM 661 C CA . GLU A 1 87 ? 8.042 6.928 -10.219 1.00 76.44 87 GLU A CA 1
ATOM 662 C C . GLU A 1 87 ? 8.103 5.664 -9.374 1.00 76.44 87 GLU A C 1
ATOM 664 O O . GLU A 1 87 ? 9.044 4.872 -9.462 1.00 76.44 87 GLU A O 1
ATOM 669 N N . LYS A 1 88 ? 7.086 5.507 -8.527 1.00 79.44 88 LYS A N 1
ATOM 670 C CA . LYS A 1 88 ? 6.936 4.411 -7.575 1.00 79.44 88 LYS A CA 1
ATOM 671 C C . LYS A 1 88 ? 5.677 3.631 -7.935 1.00 79.44 88 LYS A C 1
ATOM 673 O O . LYS A 1 88 ? 4.591 4.201 -7.947 1.00 79.44 88 LYS A O 1
ATOM 678 N N . ILE A 1 89 ? 5.814 2.332 -8.175 1.00 79.06 89 ILE A N 1
ATOM 679 C CA . ILE A 1 89 ? 4.685 1.400 -8.226 1.00 79.06 89 ILE A CA 1
ATOM 680 C C . ILE A 1 89 ? 4.653 0.654 -6.906 1.00 79.06 89 ILE A C 1
ATOM 682 O O . ILE A 1 89 ? 5.544 -0.158 -6.646 1.00 79.06 89 ILE A O 1
ATOM 686 N N . TYR A 1 90 ? 3.620 0.874 -6.105 1.00 83.12 90 TYR A N 1
ATOM 687 C CA . TYR A 1 90 ? 3.364 0.010 -4.965 1.00 83.12 90 TYR A CA 1
ATOM 688 C C . TYR A 1 90 ? 2.660 -1.259 -5.426 1.00 83.12 90 TYR A C 1
ATOM 690 O O . TYR A 1 90 ? 1.814 -1.241 -6.317 1.00 83.12 90 TYR A O 1
ATOM 698 N N . VAL A 1 91 ? 3.048 -2.379 -4.833 1.00 79.06 91 VAL A N 1
ATOM 699 C CA . VAL A 1 91 ? 2.541 -3.699 -5.199 1.00 79.06 91 VAL A CA 1
ATOM 700 C C . VAL A 1 91 ? 1.023 -3.774 -5.040 1.00 79.06 91 VAL A C 1
ATOM 702 O O . VAL A 1 91 ? 0.341 -4.210 -5.963 1.00 79.06 91 VAL A O 1
ATOM 705 N N . ASP A 1 92 ? 0.512 -3.304 -3.907 1.00 81.38 92 ASP A N 1
ATOM 706 C CA . ASP A 1 92 ? -0.903 -3.382 -3.548 1.00 81.38 92 ASP A CA 1
ATOM 707 C C . ASP A 1 92 ? -1.788 -2.339 -4.267 1.00 81.38 92 ASP A C 1
ATOM 709 O O . ASP A 1 92 ? -3.014 -2.428 -4.242 1.00 81.38 92 ASP A O 1
ATOM 713 N N . GLU A 1 93 ? -1.181 -1.369 -4.964 1.00 78.06 93 GLU A N 1
ATOM 714 C CA . GLU A 1 93 ? -1.893 -0.448 -5.868 1.00 78.06 93 GLU A CA 1
ATOM 715 C C . GLU A 1 93 ? -2.176 -1.064 -7.236 1.00 78.06 93 GLU A C 1
ATOM 717 O O . GLU A 1 93 ? -3.008 -0.563 -7.999 1.00 78.06 93 GLU A O 1
ATOM 722 N N . LEU A 1 94 ? -1.444 -2.118 -7.597 1.00 69.31 94 LEU A N 1
ATOM 723 C CA . LEU A 1 94 ? -1.689 -2.810 -8.847 1.00 69.31 94 LEU A CA 1
ATOM 724 C C . LEU A 1 94 ? -3.099 -3.390 -8.793 1.00 69.31 94 LEU A C 1
ATOM 726 O O . LEU A 1 94 ? -3.510 -3.955 -7.783 1.00 69.31 94 LEU A O 1
ATOM 730 N N . ASP A 1 95 ? -3.845 -3.264 -9.892 1.00 56.25 95 ASP A N 1
ATOM 731 C CA . ASP A 1 95 ? -5.186 -3.833 -10.008 1.00 56.25 95 ASP A CA 1
ATOM 732 C C . ASP A 1 95 ? -5.118 -5.366 -10.141 1.00 56.25 95 ASP A C 1
ATOM 734 O O . ASP A 1 95 ? -5.413 -5.973 -11.171 1.00 56.25 95 ASP A O 1
ATOM 738 N N . LEU A 1 96 ? -4.667 -6.006 -9.064 1.00 54.84 96 LEU A N 1
ATOM 739 C CA . LEU A 1 96 ? -4.631 -7.446 -8.859 1.00 54.84 96 LEU A CA 1
ATOM 740 C C . LEU A 1 96 ? -6.048 -7.995 -8.618 1.00 54.84 96 LEU A C 1
ATOM 742 O O . LEU A 1 96 ? -6.229 -9.205 -8.565 1.00 54.84 96 LEU A O 1
ATOM 746 N N . LYS A 1 97 ? -7.069 -7.129 -8.546 1.00 43.66 97 LYS A N 1
ATOM 747 C CA . LYS A 1 97 ? -8.472 -7.451 -8.235 1.00 43.66 97 LYS A CA 1
ATOM 748 C C . LYS A 1 97 ? -9.136 -8.363 -9.269 1.00 43.66 97 LYS A C 1
ATOM 750 O O . LYS A 1 97 ? -10.102 -9.045 -8.954 1.00 43.66 97 LYS A O 1
ATOM 755 N N . ASN A 1 98 ? -8.579 -8.465 -10.477 1.00 43.62 98 ASN A N 1
ATOM 756 C CA . ASN A 1 98 ? -9.015 -9.438 -11.486 1.00 43.62 98 ASN A CA 1
ATOM 757 C C . ASN A 1 98 ? -8.533 -10.881 -11.219 1.00 43.62 98 ASN A C 1
ATOM 759 O O . ASN A 1 98 ? -8.658 -11.738 -12.099 1.00 43.62 98 ASN A O 1
ATOM 763 N N . ARG A 1 99 ? -7.947 -11.169 -10.046 1.00 49.94 99 ARG A N 1
ATOM 764 C CA . ARG A 1 99 ? -7.309 -12.462 -9.767 1.00 49.94 99 ARG A CA 1
ATOM 765 C C . ARG A 1 99 ? -8.204 -13.581 -9.264 1.00 49.94 99 ARG A C 1
ATOM 767 O O . ARG A 1 99 ? -7.725 -14.702 -9.338 1.00 49.94 99 ARG A O 1
ATOM 774 N N . TYR A 1 100 ? -9.460 -13.382 -8.865 1.00 37.12 100 TYR A N 1
ATOM 775 C CA . TYR A 1 100 ? -10.344 -14.535 -8.637 1.00 37.12 100 TYR A CA 1
ATOM 776 C C . TYR A 1 100 ? -11.823 -14.150 -8.609 1.00 37.12 100 TYR A C 1
ATOM 778 O O . TYR A 1 100 ? -12.191 -13.101 -8.087 1.00 37.12 100 TYR A O 1
ATOM 786 N N . GLY A 1 101 ? -12.680 -15.028 -9.137 1.00 44.44 101 GLY A N 1
ATOM 787 C CA . GLY A 1 101 ? -14.135 -14.939 -9.007 1.00 44.44 101 GLY A CA 1
ATOM 788 C C . GLY A 1 101 ? -14.589 -15.185 -7.566 1.00 44.44 101 GLY A C 1
ATOM 789 O O . GLY A 1 101 ? -15.135 -16.244 -7.281 1.00 44.44 101 GLY A O 1
ATOM 790 N N . GLY A 1 102 ? -14.333 -14.220 -6.679 1.00 49.22 102 GLY A N 1
ATOM 791 C CA . GLY A 1 102 ? -14.651 -14.289 -5.250 1.00 49.22 102 GLY A CA 1
ATOM 792 C C . GLY A 1 102 ? -13.536 -14.891 -4.390 1.00 49.22 102 GLY A C 1
ATOM 793 O O . GLY A 1 102 ? -13.796 -15.841 -3.663 1.00 49.22 102 GLY A O 1
ATOM 794 N N . ASP A 1 103 ? -12.302 -14.379 -4.485 1.00 56.81 103 ASP A N 1
ATOM 795 C CA . ASP A 1 103 ? -11.160 -14.869 -3.693 1.00 56.81 103 ASP A CA 1
ATOM 796 C C . ASP A 1 103 ? -11.449 -14.855 -2.174 1.00 56.81 103 ASP A C 1
ATOM 798 O O . ASP A 1 103 ? -11.567 -13.772 -1.583 1.00 56.81 103 ASP A O 1
ATOM 802 N N . PRO A 1 104 ? -11.516 -16.021 -1.505 1.00 53.66 104 PRO A N 1
ATOM 803 C CA . PRO A 1 104 ? -11.645 -16.057 -0.058 1.00 53.66 104 PRO A CA 1
ATOM 804 C C . PRO A 1 104 ? -10.380 -15.528 0.622 1.00 53.66 104 PRO A C 1
ATOM 806 O O . PRO A 1 104 ? -10.487 -14.911 1.671 1.00 53.66 104 PRO A O 1
ATOM 809 N N . TYR A 1 105 ? -9.189 -15.684 0.037 1.00 57.97 105 TYR A N 1
ATOM 810 C CA . TYR A 1 105 ? -7.940 -15.506 0.770 1.00 57.97 105 TYR A CA 1
ATOM 811 C C . TYR A 1 105 ? -7.592 -14.044 1.037 1.00 57.97 105 TYR A C 1
ATOM 813 O O . TYR A 1 105 ? -7.189 -13.732 2.154 1.00 57.97 105 TYR A O 1
ATOM 821 N N . THR A 1 106 ? -7.692 -13.133 0.066 1.00 64.38 106 THR A N 1
ATOM 822 C CA . THR A 1 106 ? -7.495 -11.681 0.311 1.00 64.38 106 THR A CA 1
ATOM 823 C C . THR A 1 106 ? -8.510 -11.114 1.310 1.00 64.38 106 THR A C 1
ATOM 825 O O . THR A 1 106 ? -8.200 -10.178 2.052 1.00 64.38 106 THR A O 1
ATOM 828 N N . THR A 1 107 ? -9.695 -11.726 1.383 1.00 67.38 107 THR A N 1
ATOM 829 C CA . THR A 1 107 ? -10.761 -11.359 2.320 1.00 67.38 107 THR A CA 1
ATOM 830 C C . THR A 1 107 ? -10.541 -11.931 3.725 1.00 67.38 107 THR A C 1
ATOM 832 O O . THR A 1 107 ? -10.675 -11.191 4.697 1.00 67.38 107 THR A O 1
ATOM 835 N N . THR A 1 108 ? -10.203 -13.218 3.855 1.00 70.12 108 THR A N 1
ATOM 836 C CA . THR A 1 108 ? -10.132 -13.923 5.148 1.00 70.12 108 THR A CA 1
ATOM 837 C C . THR A 1 108 ? -8.752 -13.910 5.789 1.00 70.12 108 THR A C 1
ATOM 839 O O . THR A 1 108 ? -8.657 -14.127 6.992 1.00 70.12 108 THR A O 1
ATOM 842 N N . GLY A 1 109 ? -7.684 -13.664 5.026 1.00 74.69 109 GLY A N 1
ATOM 843 C CA . GLY A 1 109 ? -6.326 -13.811 5.553 1.00 74.69 109 GLY A CA 1
ATOM 844 C C . GLY A 1 109 ? -5.835 -15.262 5.564 1.00 74.69 109 GLY A C 1
ATOM 845 O O . GLY A 1 109 ? -6.622 -16.200 5.426 1.00 74.69 109 GLY A O 1
ATOM 846 N N . VAL A 1 110 ? -4.529 -15.444 5.748 1.00 77.31 110 VAL A N 1
ATOM 847 C CA . VAL A 1 110 ? -3.908 -16.674 6.263 1.00 77.31 110 VAL A CA 1
ATOM 848 C C . VAL A 1 110 ? -3.171 -16.356 7.572 1.00 77.31 110 VAL A C 1
ATOM 850 O O . VAL A 1 110 ? -2.775 -15.207 7.757 1.00 77.31 110 VAL A O 1
ATOM 853 N N . PRO A 1 111 ? -2.907 -17.336 8.464 1.00 82.38 111 PRO A N 1
ATOM 854 C CA . PRO A 1 111 ? -2.334 -17.079 9.797 1.00 82.38 111 PRO A CA 1
ATOM 855 C C . PRO A 1 111 ? -0.979 -16.354 9.830 1.00 82.38 111 PRO A C 1
ATOM 857 O O . PRO A 1 111 ? -0.534 -15.922 10.888 1.00 82.38 111 PRO A O 1
ATOM 860 N N . SER A 1 112 ? -0.294 -16.249 8.692 1.00 80.44 112 SER A N 1
ATOM 861 C CA . SER A 1 112 ? 0.970 -15.526 8.547 1.00 80.44 112 SER A CA 1
ATOM 862 C C . SER A 1 112 ? 0.825 -14.089 8.038 1.00 80.44 112 SER A C 1
ATOM 864 O O . SER A 1 112 ? 1.845 -13.439 7.800 1.00 80.44 112 SER A O 1
ATOM 866 N N . ASP A 1 113 ? -0.396 -13.622 7.774 1.00 85.75 113 ASP A N 1
ATOM 867 C CA . ASP A 1 113 ? -0.638 -12.255 7.319 1.00 85.75 113 ASP A CA 1
ATOM 868 C C . ASP A 1 113 ? -0.778 -11.321 8.509 1.00 85.75 113 ASP A C 1
ATOM 870 O O . ASP A 1 113 ? -1.744 -11.401 9.261 1.00 85.75 113 ASP A O 1
ATOM 874 N N . ASP A 1 114 ? 0.169 -10.409 8.649 1.00 90.88 114 ASP A N 1
ATOM 875 C CA . ASP A 1 114 ? 0.213 -9.430 9.732 1.00 90.88 114 ASP A CA 1
ATOM 876 C C . ASP A 1 114 ? 0.117 -7.988 9.210 1.00 90.88 114 ASP A C 1
ATOM 878 O O . ASP A 1 114 ? 0.004 -7.047 9.990 1.00 90.88 114 ASP A O 1
ATOM 882 N N . GLU A 1 115 ? 0.113 -7.792 7.891 1.00 91.00 115 GLU A N 1
ATOM 883 C CA . GLU A 1 115 ? 0.084 -6.482 7.253 1.00 91.00 115 GLU A CA 1
ATOM 884 C C . GLU A 1 115 ? -1.205 -6.263 6.462 1.00 91.00 115 GLU A C 1
ATOM 886 O O . GLU A 1 115 ? -1.612 -7.087 5.640 1.00 91.00 115 GLU A O 1
ATOM 891 N N . LEU A 1 116 ? -1.825 -5.108 6.683 1.00 93.00 116 LEU A N 1
ATOM 892 C CA . LEU A 1 116 ? -2.984 -4.633 5.942 1.00 93.00 116 LEU A CA 1
ATOM 893 C C . LEU A 1 116 ? -2.575 -3.545 4.954 1.00 93.00 116 LEU A C 1
ATOM 895 O O . LEU A 1 116 ? -1.690 -2.737 5.240 1.00 93.00 116 LEU A O 1
ATOM 899 N N . PHE A 1 117 ? -3.283 -3.489 3.832 1.00 93.12 117 PHE A N 1
ATOM 900 C CA . PHE A 1 117 ? -3.305 -2.354 2.925 1.00 93.12 117 PHE A CA 1
ATOM 901 C C . PHE A 1 117 ? -4.686 -1.698 2.980 1.00 93.12 117 PHE A C 1
ATOM 903 O O . PHE A 1 117 ? -5.711 -2.345 2.748 1.00 93.12 117 PHE A O 1
ATOM 910 N N . ILE A 1 118 ? -4.711 -0.415 3.333 1.00 93.81 118 ILE A N 1
ATOM 911 C CA . ILE A 1 118 ? -5.926 0.376 3.529 1.00 93.81 118 ILE A CA 1
ATOM 912 C C . ILE A 1 118 ? -5.999 1.418 2.419 1.00 93.81 118 ILE A C 1
ATOM 914 O O . ILE A 1 118 ? -5.043 2.163 2.218 1.00 93.81 118 ILE A O 1
ATOM 918 N N . ARG A 1 119 ? -7.138 1.494 1.728 1.00 92.56 119 ARG A N 1
ATOM 919 C CA . ARG A 1 119 ? -7.427 2.481 0.677 1.00 92.56 119 ARG A CA 1
ATOM 920 C C . ARG A 1 119 ? -8.584 3.393 1.069 1.00 92.56 119 ARG A C 1
ATOM 922 O O . ARG A 1 119 ? -9.383 3.043 1.937 1.00 92.56 119 ARG A O 1
ATOM 929 N N . ASN A 1 120 ? -8.697 4.514 0.356 1.00 93.00 120 ASN A N 1
ATOM 930 C CA . ASN A 1 120 ? -9.701 5.565 0.555 1.00 93.00 120 ASN A CA 1
ATOM 931 C C . ASN A 1 120 ? -9.554 6.310 1.893 1.00 93.00 120 ASN A C 1
ATOM 933 O O . ASN A 1 120 ? -10.523 6.823 2.447 1.00 93.00 120 ASN A O 1
ATOM 937 N N . LEU A 1 121 ? -8.332 6.387 2.419 1.00 93.69 121 LEU A N 1
ATOM 938 C CA . LEU A 1 121 ? -8.022 7.252 3.549 1.00 93.69 121 LEU A CA 1
ATOM 939 C C . LEU A 1 121 ? -8.055 8.724 3.106 1.00 93.69 121 LEU A C 1
ATOM 941 O O . LEU A 1 121 ? -7.606 9.047 2.003 1.00 93.69 121 LEU A O 1
ATOM 945 N N . PRO A 1 122 ? -8.511 9.646 3.967 1.00 92.12 122 PRO A N 1
ATOM 946 C CA . PRO A 1 122 ? -8.287 11.063 3.752 1.00 92.12 122 PRO A CA 1
ATOM 947 C C . PRO A 1 122 ? -6.792 11.370 3.623 1.00 92.12 122 PRO A C 1
ATOM 949 O O . PRO A 1 122 ? -5.979 10.926 4.434 1.00 92.12 122 PRO A O 1
ATOM 952 N N . THR A 1 123 ? -6.425 12.176 2.630 1.00 90.19 123 THR A N 1
ATOM 953 C CA . THR A 1 123 ? -5.021 12.518 2.343 1.00 90.19 123 THR A CA 1
ATOM 954 C C . THR A 1 123 ? -4.366 13.375 3.431 1.00 90.19 123 THR A C 1
ATOM 956 O O . THR A 1 123 ? -3.143 13.464 3.490 1.00 90.19 123 THR A O 1
ATOM 959 N N . SER A 1 124 ? -5.163 13.976 4.318 1.00 89.00 124 SER A N 1
ATOM 960 C CA . SER A 1 124 ? -4.692 14.742 5.473 1.00 89.00 124 SER A CA 1
ATOM 961 C C . SER A 1 124 ? -4.246 13.878 6.655 1.00 89.00 124 SER A C 1
ATOM 963 O O . SER A 1 124 ? -3.656 14.416 7.588 1.00 89.00 124 SER A O 1
ATOM 965 N N . LEU A 1 125 ? -4.554 12.575 6.660 1.00 89.88 125 LEU A N 1
ATOM 966 C CA . LEU A 1 125 ? -4.190 11.694 7.768 1.00 89.88 125 LEU A CA 1
ATOM 967 C C . LEU A 1 125 ? -2.686 11.435 7.807 1.00 89.88 125 LEU A C 1
ATOM 969 O O . LEU A 1 125 ? -2.062 11.120 6.790 1.00 89.88 125 LEU A O 1
ATOM 973 N N . SER A 1 126 ? -2.121 11.516 9.010 1.00 90.62 126 SER A N 1
ATOM 974 C CA . SER A 1 126 ? -0.740 11.130 9.262 1.00 90.62 126 SER A CA 1
ATOM 975 C C . SER A 1 126 ? -0.621 9.664 9.682 1.00 90.62 126 SER A C 1
ATOM 977 O O . SER A 1 126 ? -1.566 9.043 10.174 1.00 90.62 126 SER A O 1
ATOM 979 N N . ASP A 1 127 ? 0.591 9.125 9.553 1.00 91.94 127 ASP A N 1
ATOM 980 C CA . ASP A 1 127 ? 0.948 7.777 10.002 1.00 91.94 127 ASP A CA 1
ATOM 981 C C . ASP A 1 127 ? 0.648 7.603 11.509 1.00 91.94 127 ASP A C 1
ATOM 983 O O . ASP A 1 127 ? 0.229 6.531 11.947 1.00 91.94 127 ASP A O 1
ATOM 987 N N . ASN A 1 128 ? 0.785 8.679 12.296 1.00 93.31 128 ASN A N 1
ATOM 988 C CA . ASN A 1 128 ? 0.464 8.694 13.721 1.00 93.31 128 ASN A CA 1
ATOM 989 C C . ASN A 1 128 ? -1.047 8.595 13.986 1.00 93.31 128 ASN A C 1
ATOM 991 O O . ASN A 1 128 ? -1.455 7.814 14.841 1.00 93.31 128 ASN A O 1
ATOM 995 N N . ASP A 1 129 ? -1.882 9.339 13.253 1.00 93.81 129 ASP A N 1
ATOM 996 C CA . ASP A 1 129 ? -3.343 9.326 13.452 1.00 93.81 129 ASP A CA 1
ATOM 997 C C . ASP A 1 129 ? -3.930 7.939 13.168 1.00 93.81 129 ASP A C 1
ATOM 999 O O . ASP A 1 129 ? -4.768 7.427 13.921 1.00 93.81 129 ASP A O 1
ATOM 1003 N N . ILE A 1 130 ? -3.429 7.306 12.103 1.00 94.94 130 ILE A N 1
ATOM 1004 C CA . ILE A 1 130 ? -3.759 5.931 11.724 1.00 94.94 130 ILE A CA 1
ATOM 1005 C C . ILE A 1 130 ? -3.278 4.965 12.816 1.00 94.94 130 ILE A C 1
ATOM 1007 O O . ILE A 1 130 ? -4.067 4.163 13.316 1.00 94.94 130 ILE A O 1
ATOM 1011 N N . GLY A 1 131 ? -2.010 5.062 13.228 1.00 95.94 131 GLY A N 1
ATOM 1012 C CA . GLY A 1 131 ? -1.422 4.178 14.236 1.00 95.94 131 GLY A CA 1
ATOM 1013 C C . GLY A 1 131 ? -2.155 4.228 15.575 1.00 95.94 131 GLY A C 1
ATOM 1014 O O . GLY A 1 131 ? -2.564 3.192 16.097 1.00 95.94 131 GLY A O 1
ATOM 1015 N N . VAL A 1 132 ? -2.405 5.426 16.107 1.00 95.81 132 VAL A N 1
ATOM 1016 C CA . VAL A 1 132 ? -3.134 5.601 17.372 1.00 95.81 132 VAL A CA 1
ATOM 1017 C C . VAL A 1 132 ? -4.545 5.022 17.267 1.00 95.81 132 VAL A C 1
ATOM 1019 O O . VAL A 1 132 ? -4.948 4.242 18.129 1.00 95.81 132 VAL A O 1
ATOM 1022 N N . SER A 1 133 ? -5.279 5.334 16.195 1.00 96.00 133 SER A N 1
ATOM 1023 C CA . SER A 1 133 ? -6.675 4.903 16.035 1.00 96.00 133 SER A CA 1
ATOM 1024 C C . SER A 1 133 ? -6.832 3.386 15.888 1.00 96.00 133 SER A C 1
ATOM 1026 O O . SER A 1 133 ? -7.816 2.818 16.374 1.00 96.00 133 SER A O 1
ATOM 1028 N N . LEU A 1 134 ? -5.877 2.727 15.225 1.00 96.94 134 LEU A N 1
ATOM 1029 C CA . LEU A 1 134 ? -5.933 1.293 14.935 1.00 96.94 134 LEU A CA 1
ATOM 1030 C C . LEU A 1 134 ? -5.240 0.425 15.997 1.00 96.94 134 LEU A C 1
ATOM 1032 O O . LEU A 1 134 ? -5.525 -0.769 16.075 1.00 96.94 134 LEU A O 1
ATOM 1036 N N . SER A 1 135 ? -4.405 1.008 16.865 1.00 96.88 135 SER A N 1
ATOM 1037 C CA . SER A 1 135 ? -3.704 0.286 17.944 1.00 96.88 135 SER A CA 1
ATOM 1038 C C . SER A 1 135 ? -4.635 -0.447 18.922 1.00 96.88 135 SER A C 1
ATOM 1040 O O . SER A 1 135 ? -4.239 -1.414 19.568 1.00 96.88 135 SER A O 1
ATOM 1042 N N . LYS A 1 136 ? -5.911 -0.049 18.994 1.00 96.75 136 LYS A N 1
ATOM 1043 C CA . LYS A 1 136 ? -6.939 -0.720 19.807 1.00 96.75 136 LYS A CA 1
ATOM 1044 C C . LYS A 1 136 ? -7.253 -2.156 19.366 1.00 96.75 136 LYS A C 1
ATOM 1046 O O . LYS A 1 136 ? -7.842 -2.901 20.142 1.00 96.75 136 LYS A O 1
ATOM 1051 N N . TYR A 1 137 ? -6.900 -2.533 18.136 1.00 97.56 137 TYR A N 1
ATOM 1052 C CA . TYR A 1 137 ? -7.107 -3.885 17.607 1.00 97.56 137 TYR A CA 1
ATOM 1053 C C . TYR A 1 137 ? -5.903 -4.806 17.841 1.00 97.56 137 TYR A C 1
ATOM 1055 O O . TYR A 1 137 ? -6.041 -6.021 17.755 1.00 97.56 137 TYR A O 1
ATOM 1063 N N . GLY A 1 138 ? -4.734 -4.245 18.153 1.00 96.75 138 GLY A N 1
ATOM 1064 C CA . GLY A 1 138 ? -3.501 -4.988 18.384 1.00 96.75 138 GLY A CA 1
ATOM 1065 C C . GLY A 1 138 ? -2.268 -4.088 18.334 1.00 96.75 138 GLY A C 1
ATOM 1066 O O . GLY A 1 138 ? -2.331 -2.944 17.886 1.00 96.75 138 GLY A O 1
ATOM 1067 N N . SER A 1 139 ? -1.132 -4.628 18.777 1.00 97.31 139 SER A N 1
ATOM 1068 C CA . SER A 1 139 ? 0.170 -3.958 18.709 1.00 97.31 139 SER A CA 1
ATOM 1069 C C . SER A 1 139 ? 0.557 -3.694 17.250 1.00 97.31 139 SER A C 1
ATOM 1071 O O . SER A 1 139 ? 0.545 -4.613 16.425 1.00 97.31 139 SER A O 1
ATOM 1073 N N . ILE A 1 140 ? 0.859 -2.435 16.923 1.00 96.38 140 ILE A N 1
ATOM 1074 C CA . ILE A 1 140 ? 1.260 -2.001 15.580 1.00 96.38 140 ILE A CA 1
ATOM 1075 C C . ILE A 1 140 ? 2.772 -1.815 15.560 1.00 96.38 140 ILE A C 1
ATOM 1077 O O . ILE A 1 140 ? 3.328 -1.032 16.326 1.00 96.38 140 ILE A O 1
ATOM 1081 N N . MET A 1 141 ? 3.421 -2.510 14.634 1.00 93.81 141 MET A N 1
ATOM 1082 C CA . MET A 1 141 ? 4.864 -2.458 14.423 1.00 93.81 141 MET A CA 1
ATOM 1083 C C . MET A 1 141 ? 5.267 -1.352 13.449 1.00 93.81 141 MET A C 1
ATOM 1085 O O . MET A 1 141 ? 6.363 -0.805 13.552 1.00 93.81 141 MET A O 1
ATOM 1089 N N . GLU A 1 142 ? 4.413 -1.044 12.471 1.00 92.25 142 GLU A N 1
ATOM 1090 C CA . GLU A 1 142 ? 4.706 -0.044 11.446 1.00 92.25 142 GLU A CA 1
ATOM 1091 C C . GLU A 1 142 ? 3.419 0.501 10.824 1.00 92.25 142 GLU A C 1
ATOM 1093 O O . GLU A 1 142 ? 2.506 -0.256 10.496 1.00 92.25 142 GLU A O 1
ATOM 1098 N N . VAL A 1 143 ? 3.386 1.811 10.589 1.00 92.88 143 VAL A N 1
ATOM 1099 C CA . VAL A 1 143 ? 2.436 2.450 9.677 1.00 92.88 143 VAL A CA 1
ATOM 1100 C C . VAL A 1 143 ? 3.245 3.133 8.589 1.00 92.88 143 VAL A C 1
ATOM 1102 O O . VAL A 1 143 ? 4.224 3.815 8.883 1.00 92.88 143 VAL A O 1
ATOM 1105 N N . PHE A 1 144 ? 2.850 2.936 7.337 1.00 90.56 144 PHE A N 1
ATOM 1106 C CA . PHE A 1 144 ? 3.494 3.572 6.200 1.00 90.56 144 PHE A CA 1
ATOM 1107 C C . PHE A 1 144 ? 2.440 4.127 5.247 1.00 90.56 144 PHE A C 1
ATOM 1109 O O . PHE A 1 144 ? 1.803 3.378 4.503 1.00 90.56 144 PHE A O 1
ATOM 1116 N N . THR A 1 145 ? 2.274 5.450 5.252 1.00 90.75 145 THR A N 1
ATOM 1117 C CA . THR A 1 145 ? 1.377 6.125 4.307 1.00 90.75 145 THR A CA 1
ATOM 1118 C C . THR A 1 145 ? 2.027 6.232 2.935 1.00 90.75 145 THR A C 1
ATOM 1120 O O . THR A 1 145 ? 3.151 6.727 2.776 1.00 90.75 145 THR A O 1
ATOM 1123 N N . VAL A 1 146 ? 1.285 5.794 1.927 1.00 88.00 146 VAL A N 1
ATOM 1124 C CA . VAL A 1 146 ? 1.669 5.865 0.528 1.00 88.00 146 VAL A CA 1
ATOM 1125 C C . VAL A 1 146 ? 1.575 7.309 0.054 1.00 88.00 146 VAL A C 1
ATOM 1127 O O . VAL A 1 146 ? 0.536 7.958 0.159 1.00 88.00 146 VAL A O 1
ATOM 1130 N N . ARG A 1 147 ? 2.683 7.816 -0.480 1.00 84.25 147 ARG A N 1
ATOM 1131 C CA . ARG A 1 147 ? 2.814 9.189 -0.979 1.00 84.25 147 ARG A CA 1
ATOM 1132 C C . ARG A 1 147 ? 3.287 9.186 -2.422 1.00 84.25 147 ARG A C 1
ATOM 1134 O O . ARG A 1 147 ? 4.020 8.270 -2.826 1.00 84.25 147 ARG A O 1
ATOM 1141 N N . ASP A 1 148 ? 2.881 10.207 -3.169 1.00 70.38 148 ASP A N 1
ATOM 1142 C CA . ASP A 1 148 ? 3.311 10.395 -4.552 1.00 70.38 148 ASP A CA 1
ATOM 1143 C C . ASP A 1 148 ? 4.853 10.502 -4.637 1.00 70.38 148 ASP A C 1
ATOM 1145 O O . ASP A 1 148 ? 5.544 10.967 -3.727 1.00 70.38 148 ASP A O 1
ATOM 1149 N N . GLY A 1 149 ? 5.421 9.954 -5.710 1.00 58.09 149 GLY A N 1
ATOM 1150 C CA . GLY A 1 149 ? 6.839 10.049 -6.049 1.00 58.09 149 GLY A CA 1
ATOM 1151 C C . GLY A 1 149 ? 7.178 11.218 -6.974 1.00 58.09 149 GLY A C 1
ATOM 1152 O O . GLY A 1 149 ? 8.365 11.435 -7.206 1.00 58.09 149 GLY A O 1
ATOM 1153 N N . GLY A 1 150 ? 6.171 11.932 -7.488 1.00 57.59 150 GLY A N 1
ATOM 1154 C CA . GLY A 1 150 ? 6.317 13.048 -8.421 1.00 57.59 150 GLY A CA 1
ATOM 1155 C C . GLY A 1 150 ? 6.900 14.335 -7.818 1.00 57.59 150 GLY A C 1
ATOM 1156 O O . GLY A 1 150 ? 7.649 14.327 -6.845 1.00 57.59 150 GLY A O 1
ATOM 1157 N N . ALA A 1 151 ? 6.568 15.478 -8.427 1.00 47.38 151 ALA A N 1
ATOM 1158 C CA . ALA A 1 151 ? 7.150 16.784 -8.089 1.00 47.38 151 ALA A CA 1
ATOM 1159 C C . ALA A 1 151 ? 6.872 17.251 -6.642 1.00 47.38 151 ALA A C 1
ATOM 1161 O O . ALA A 1 151 ? 7.660 18.030 -6.110 1.00 47.38 151 ALA A O 1
ATOM 1162 N N . ASN A 1 152 ? 5.812 16.736 -6.005 1.00 49.00 152 ASN A N 1
ATOM 1163 C CA . ASN A 1 152 ? 5.460 16.989 -4.606 1.00 49.00 152 ASN A CA 1
ATOM 1164 C C . ASN A 1 152 ? 5.468 15.674 -3.800 1.00 49.00 152 ASN A C 1
ATOM 1166 O O . ASN A 1 152 ? 4.437 15.018 -3.670 1.00 49.00 152 ASN A O 1
ATOM 1170 N N . PRO A 1 153 ? 6.612 15.270 -3.222 1.00 57.81 153 PRO A N 1
ATOM 1171 C CA . PRO A 1 153 ? 6.749 14.012 -2.478 1.00 57.81 153 PRO A CA 1
ATOM 1172 C C . PRO A 1 153 ? 6.002 13.964 -1.128 1.00 57.81 153 PRO A C 1
ATOM 1174 O O . PRO A 1 153 ? 6.149 12.998 -0.375 1.00 57.81 153 PRO A O 1
ATOM 1177 N N . THR A 1 154 ? 5.238 15.004 -0.786 1.00 61.12 154 THR A N 1
ATOM 1178 C CA . THR A 1 154 ? 4.528 15.149 0.493 1.00 61.12 154 THR A CA 1
ATOM 1179 C C . THR A 1 154 ? 3.088 14.658 0.453 1.00 61.12 154 THR A C 1
ATOM 1181 O O . THR A 1 154 ? 2.534 14.355 1.510 1.00 61.12 154 THR A O 1
ATOM 1184 N N . ASP A 1 155 ? 2.491 14.554 -0.734 1.00 71.12 155 ASP A N 1
ATOM 1185 C CA . ASP A 1 155 ? 1.049 14.373 -0.849 1.00 71.12 155 ASP A CA 1
ATOM 1186 C C . ASP A 1 155 ? 0.686 12.890 -0.711 1.00 71.12 155 ASP A C 1
ATOM 1188 O O . ASP A 1 155 ? 1.168 12.019 -1.445 1.00 71.12 155 ASP A O 1
ATOM 1192 N N . SER A 1 156 ? -0.141 12.599 0.295 1.00 82.25 156 SER A N 1
ATOM 1193 C CA . SER A 1 156 ? -0.689 11.266 0.536 1.00 82.25 156 SER A CA 1
ATOM 1194 C C . SER A 1 156 ? -1.593 10.854 -0.619 1.00 82.25 156 SER A C 1
ATOM 1196 O O . SER A 1 156 ? -2.395 11.646 -1.112 1.00 82.25 156 SER A O 1
ATOM 1198 N N . ARG A 1 157 ? -1.508 9.582 -1.008 1.00 86.38 157 ARG A N 1
ATOM 1199 C CA . ARG A 1 15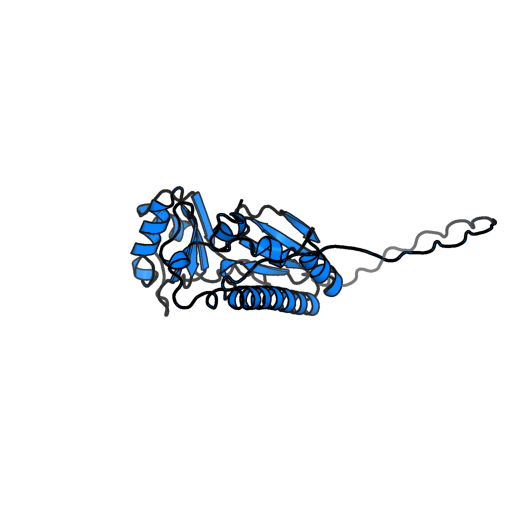7 ? -2.400 8.971 -2.000 1.00 86.38 157 ARG A CA 1
ATOM 1200 C C . ARG A 1 157 ? -3.706 8.457 -1.391 1.00 86.38 157 ARG A C 1
ATOM 1202 O O . ARG A 1 157 ? -4.516 7.875 -2.101 1.00 86.38 157 ARG A O 1
ATOM 1209 N N . GLY A 1 158 ? -3.915 8.676 -0.090 1.00 90.31 158 GLY A N 1
ATOM 1210 C CA . GLY A 1 158 ? -5.070 8.136 0.626 1.00 90.31 158 GLY A CA 1
ATOM 1211 C C . GLY A 1 158 ? -4.982 6.622 0.816 1.00 90.31 158 GLY A C 1
ATOM 1212 O O . GLY A 1 158 ? -5.999 5.933 0.895 1.00 90.31 158 GLY A O 1
ATOM 1213 N N . GLU A 1 159 ? -3.761 6.094 0.865 1.00 92.44 159 GLU A N 1
ATOM 1214 C CA . GLU A 1 159 ? -3.489 4.669 1.014 1.00 92.44 159 GLU A CA 1
ATOM 1215 C C . GLU A 1 159 ? -2.387 4.468 2.058 1.00 92.44 159 GLU A C 1
ATOM 1217 O O . GLU A 1 159 ? -1.477 5.293 2.178 1.00 92.44 159 GLU A O 1
ATOM 1222 N N . ALA A 1 160 ? -2.454 3.387 2.831 1.00 92.94 160 ALA A N 1
ATOM 1223 C CA . ALA A 1 160 ? -1.462 3.100 3.861 1.00 92.94 160 ALA A CA 1
ATOM 1224 C C . ALA A 1 160 ? -1.274 1.600 4.083 1.00 92.94 160 ALA A C 1
ATOM 1226 O O . ALA A 1 160 ? -2.211 0.811 3.969 1.00 92.94 160 ALA A O 1
ATOM 1227 N N . TYR A 1 161 ? -0.053 1.232 4.459 1.00 93.69 161 TYR A N 1
ATOM 1228 C CA . TYR A 1 161 ? 0.272 -0.080 4.998 1.00 93.69 161 TYR A CA 1
ATOM 1229 C C . TYR A 1 161 ? 0.256 -0.009 6.521 1.00 93.69 161 TYR A C 1
ATOM 1231 O O . TYR A 1 161 ? 0.826 0.918 7.099 1.00 93.69 161 TYR A O 1
ATOM 1239 N N . VAL A 1 162 ? -0.356 -1.000 7.164 1.00 94.81 162 VAL A N 1
ATOM 1240 C CA . VAL A 1 162 ? -0.370 -1.129 8.625 1.00 94.81 162 VAL A CA 1
ATOM 1241 C C . VAL A 1 162 ? 0.080 -2.532 8.987 1.00 94.81 162 VAL A C 1
ATOM 1243 O O . VAL A 1 162 ? -0.610 -3.504 8.690 1.00 94.81 162 VAL A O 1
ATOM 1246 N N . LEU A 1 163 ? 1.248 -2.630 9.609 1.00 93.38 163 LEU A N 1
ATOM 1247 C CA . LEU A 1 163 ? 1.817 -3.878 10.091 1.00 93.38 163 LEU A CA 1
ATOM 1248 C C . LEU A 1 163 ? 1.481 -4.062 11.565 1.00 93.38 163 LEU A C 1
ATOM 1250 O O . LEU A 1 163 ? 1.934 -3.288 12.409 1.00 93.38 163 LEU A O 1
ATOM 1254 N N . PHE A 1 164 ? 0.755 -5.124 11.868 1.00 95.62 164 PHE A N 1
ATOM 1255 C CA . PHE A 1 164 ? 0.527 -5.593 13.222 1.00 95.62 164 PHE A CA 1
ATOM 1256 C C . PHE A 1 164 ? 1.632 -6.556 13.655 1.00 95.62 164 PHE A C 1
ATOM 1258 O O . PHE A 1 164 ? 2.349 -7.134 12.843 1.00 95.62 164 PHE A O 1
ATOM 1265 N N . GLU A 1 165 ? 1.772 -6.723 14.964 1.00 94.69 165 GLU A N 1
ATOM 1266 C CA . GLU A 1 165 ? 2.638 -7.745 15.551 1.00 94.69 165 GLU A CA 1
ATOM 1267 C C . GLU A 1 165 ? 2.082 -9.160 15.321 1.00 94.69 165 GLU A C 1
ATOM 1269 O O . GLU A 1 165 ? 2.839 -10.125 15.245 1.00 94.69 165 GLU A O 1
ATOM 1274 N N . THR A 1 166 ? 0.757 -9.290 15.192 1.00 94.38 166 THR A N 1
ATOM 1275 C CA . THR A 1 166 ? 0.069 -10.577 15.058 1.00 94.38 166 THR A CA 1
ATOM 1276 C C . THR A 1 166 ? -1.009 -10.549 13.978 1.00 94.38 166 THR A C 1
ATOM 1278 O O . THR A 1 166 ? -1.645 -9.522 13.724 1.00 94.38 166 THR A O 1
ATOM 1281 N N . HIS A 1 167 ? -1.261 -11.720 13.384 1.00 92.19 167 HIS A N 1
ATOM 1282 C CA . HIS A 1 167 ? -2.369 -11.920 12.450 1.00 92.19 167 HIS A CA 1
ATOM 1283 C C . HIS A 1 167 ? -3.725 -11.599 13.079 1.00 92.19 167 HIS A C 1
ATOM 1285 O O . HIS A 1 167 ? -4.555 -10.953 12.446 1.00 92.19 167 HIS A O 1
ATOM 1291 N N . ASP A 1 168 ? -3.939 -11.994 14.335 1.00 95.25 168 ASP A N 1
ATOM 1292 C CA . ASP A 1 168 ? -5.202 -11.752 15.034 1.00 95.25 168 ASP A CA 1
ATOM 1293 C C . ASP A 1 168 ? -5.513 -10.254 15.135 1.00 95.25 168 ASP A C 1
ATOM 1295 O O . ASP A 1 168 ? -6.648 -9.847 14.889 1.00 95.25 168 ASP A O 1
ATOM 1299 N N . GLY A 1 169 ? -4.500 -9.419 15.411 1.00 96.81 169 GLY A N 1
ATOM 1300 C CA . GLY A 1 169 ? -4.662 -7.964 15.441 1.00 96.81 169 GLY A CA 1
ATOM 1301 C C . GLY A 1 169 ? -5.008 -7.379 14.070 1.00 96.81 169 GLY A C 1
ATOM 1302 O O . GLY A 1 169 ? -5.929 -6.566 13.951 1.00 96.81 169 GLY A O 1
ATOM 1303 N N . ALA A 1 170 ? -4.335 -7.849 13.016 1.00 95.31 170 ALA A N 1
ATOM 1304 C CA . ALA A 1 170 ? -4.636 -7.454 11.641 1.00 95.31 170 ALA A CA 1
ATOM 1305 C C . ALA A 1 170 ? -6.050 -7.891 11.211 1.00 95.31 170 ALA A C 1
ATOM 1307 O O . ALA A 1 170 ? -6.809 -7.101 10.649 1.00 95.31 170 ALA A O 1
ATOM 1308 N N . SER A 1 171 ? -6.436 -9.129 11.519 1.00 94.50 171 SER A N 1
ATOM 1309 C CA . SER A 1 171 ? -7.746 -9.696 11.192 1.00 94.50 171 SER A CA 1
ATOM 1310 C C . SER A 1 171 ? -8.879 -8.968 11.920 1.00 94.50 171 SER A C 1
ATOM 1312 O O . SER A 1 17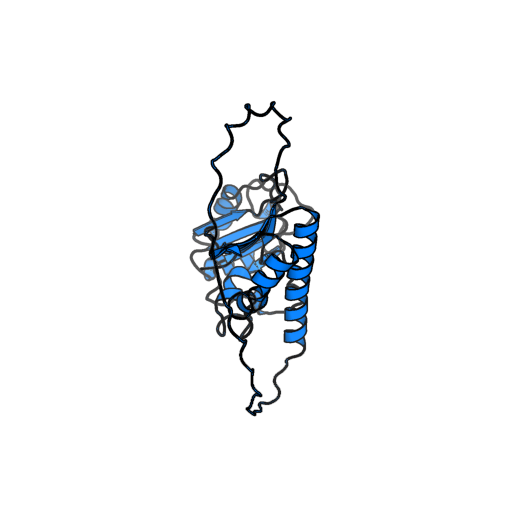1 ? -9.857 -8.554 11.292 1.00 94.50 171 SER A O 1
ATOM 1314 N N . ALA A 1 172 ? -8.711 -8.707 13.222 1.00 96.50 172 ALA A N 1
ATOM 1315 C CA . ALA A 1 172 ? -9.664 -7.938 14.017 1.00 96.50 172 ALA A CA 1
ATOM 1316 C C . ALA A 1 172 ? -9.819 -6.502 13.497 1.00 96.50 172 ALA A C 1
ATOM 1318 O O . ALA A 1 172 ? -10.943 -6.012 13.365 1.00 96.50 172 ALA A O 1
ATOM 1319 N N . CYS A 1 173 ? -8.707 -5.842 13.154 1.00 97.31 173 CYS A N 1
ATOM 1320 C CA . CYS A 1 173 ? -8.723 -4.512 12.554 1.00 97.31 173 CYS A CA 1
ATOM 1321 C C . CYS A 1 173 ? -9.505 -4.517 11.235 1.00 97.31 173 CYS A C 1
ATOM 1323 O O . CYS A 1 173 ? -10.487 -3.784 11.107 1.00 97.31 173 CYS A O 1
ATOM 1325 N N . LYS A 1 174 ? -9.149 -5.404 10.293 1.00 95.25 174 LYS A N 1
ATOM 1326 C CA . LYS A 1 174 ? -9.843 -5.536 9.005 1.00 95.25 174 LYS A CA 1
ATOM 1327 C C . LYS A 1 174 ? -11.346 -5.726 9.203 1.00 95.25 174 LYS A C 1
ATOM 1329 O O . LYS A 1 174 ? -12.126 -4.958 8.649 1.00 95.25 174 LYS A O 1
ATOM 1334 N N . ALA A 1 175 ? -11.754 -6.703 10.012 1.00 94.75 175 ALA A N 1
ATOM 1335 C CA . ALA A 1 175 ? -13.165 -6.995 10.259 1.00 94.75 175 ALA A CA 1
ATOM 1336 C C . ALA A 1 175 ? -13.931 -5.796 10.846 1.00 94.75 175 ALA A C 1
ATOM 1338 O O . ALA A 1 175 ? -15.132 -5.653 10.623 1.00 94.75 175 ALA A O 1
ATOM 1339 N N . ALA A 1 176 ? -13.248 -4.930 11.596 1.00 96.06 176 ALA A N 1
ATOM 1340 C CA . ALA A 1 176 ? -13.867 -3.797 12.259 1.00 96.06 176 ALA A CA 1
ATOM 1341 C C . ALA A 1 176 ? -13.981 -2.537 11.392 1.00 96.06 176 ALA A C 1
ATOM 1343 O O . ALA A 1 176 ? -14.887 -1.742 11.659 1.00 96.06 176 ALA A O 1
ATOM 1344 N N . ILE A 1 177 ? -13.079 -2.316 10.429 1.00 95.94 177 ILE A N 1
ATOM 1345 C CA . ILE A 1 177 ? -12.987 -1.042 9.689 1.00 95.94 177 ILE A CA 1
ATOM 1346 C C . ILE A 1 177 ? -13.235 -1.155 8.180 1.00 95.94 177 ILE A C 1
ATOM 1348 O O . ILE A 1 177 ? -13.519 -0.140 7.547 1.00 95.94 177 ILE A O 1
ATOM 1352 N N . ASP A 1 178 ? -13.160 -2.355 7.603 1.00 94.56 178 ASP A N 1
ATOM 1353 C CA . ASP A 1 178 ? -13.445 -2.564 6.182 1.00 94.56 178 ASP A CA 1
ATOM 1354 C C . ASP A 1 178 ? -14.900 -2.192 5.855 1.00 94.56 178 ASP A C 1
ATOM 1356 O O . ASP A 1 178 ? -15.831 -2.596 6.555 1.00 94.56 178 ASP A O 1
ATOM 1360 N N . GLY A 1 179 ? -15.100 -1.386 4.812 1.00 93.69 179 GLY A N 1
ATOM 1361 C CA . GLY A 1 179 ? -16.416 -0.891 4.404 1.00 93.69 179 GLY A CA 1
ATOM 1362 C C . GLY A 1 179 ? -16.982 0.270 5.234 1.00 93.69 179 GLY A C 1
ATOM 1363 O O . GLY A 1 179 ? -18.086 0.721 4.933 1.00 93.69 179 GLY A O 1
ATOM 1364 N N . LYS A 1 180 ? -16.262 0.789 6.239 1.00 95.81 180 LYS A N 1
ATOM 1365 C CA . LYS A 1 180 ? -16.681 1.968 7.027 1.00 95.81 180 LYS A CA 1
ATOM 1366 C C . LYS A 1 180 ? -16.048 3.254 6.518 1.00 95.81 180 LYS A C 1
ATOM 1368 O O . LYS A 1 180 ? -14.976 3.217 5.923 1.00 95.81 180 LYS A O 1
ATOM 1373 N N . TYR A 1 181 ? -16.656 4.406 6.788 1.00 95.25 181 TYR A N 1
ATOM 1374 C CA . TYR A 1 181 ? -16.025 5.686 6.466 1.00 95.25 181 TYR A CA 1
ATOM 1375 C C . TYR A 1 181 ? -14.903 6.018 7.449 1.00 95.25 181 TYR A C 1
ATOM 1377 O O . TYR A 1 181 ? -15.007 5.761 8.648 1.00 95.25 181 TYR A O 1
ATOM 1385 N N . ALA A 1 182 ? -13.827 6.635 6.951 1.00 93.31 182 ALA A N 1
ATOM 1386 C CA . ALA A 1 182 ? -12.659 6.972 7.766 1.00 93.31 182 ALA A CA 1
ATOM 1387 C C . ALA A 1 182 ? -13.012 7.830 8.993 1.00 93.31 182 ALA A C 1
ATOM 1389 O O . ALA A 1 182 ? -12.483 7.590 10.075 1.00 93.31 182 ALA A O 1
ATOM 1390 N N . SER A 1 183 ? -13.948 8.770 8.837 1.00 93.44 183 SER A N 1
ATOM 1391 C CA . SER A 1 183 ? -14.460 9.641 9.902 1.00 93.44 183 SER A CA 1
ATOM 1392 C C . SER A 1 183 ? -15.116 8.890 11.068 1.00 93.44 183 SER A C 1
ATOM 1394 O O . SER A 1 183 ? -15.197 9.434 12.165 1.00 93.44 183 SER A O 1
ATOM 1396 N N . GLU A 1 184 ? -15.567 7.650 10.864 1.00 92.75 184 GLU A N 1
ATOM 1397 C CA . GLU A 1 184 ? -16.176 6.824 11.914 1.00 92.75 184 GLU A CA 1
ATOM 1398 C C . GLU A 1 184 ? -15.143 6.047 12.738 1.00 92.75 184 GLU A C 1
ATOM 1400 O O . GLU A 1 184 ? -15.403 5.680 13.885 1.00 92.75 184 GLU A O 1
ATOM 1405 N N . VAL A 1 185 ? -13.988 5.735 12.145 1.00 93.69 185 VAL A N 1
ATOM 1406 C CA . VAL A 1 185 ? -13.047 4.748 12.700 1.00 93.69 185 VAL A CA 1
ATOM 1407 C C . VAL A 1 185 ? -11.666 5.309 13.017 1.00 93.69 185 VAL A C 1
ATOM 1409 O O . VAL A 1 185 ? -10.966 4.720 13.847 1.00 93.69 185 VAL A O 1
ATOM 1412 N N . ILE A 1 186 ? -11.286 6.433 12.405 1.00 91.75 186 ILE A N 1
ATOM 1413 C CA . ILE A 1 186 ? -10.011 7.120 12.615 1.00 91.75 186 ILE A CA 1
ATOM 1414 C C . ILE A 1 186 ? -10.278 8.512 13.182 1.00 91.75 186 ILE A C 1
ATOM 1416 O O . ILE A 1 186 ? -10.967 9.339 12.582 1.00 91.75 186 ILE A O 1
ATOM 1420 N N . THR A 1 187 ? -9.699 8.785 14.346 1.00 88.88 187 THR A N 1
ATOM 1421 C CA . THR A 1 187 ? -9.827 10.085 15.005 1.00 88.88 187 THR A CA 1
ATOM 1422 C C . THR A 1 187 ? -9.181 11.171 14.149 1.00 88.88 187 THR A C 1
ATOM 1424 O O . THR A 1 187 ? -8.047 11.023 13.705 1.00 88.88 187 THR A O 1
ATOM 1427 N N . GLY A 1 188 ? -9.895 12.277 13.926 1.00 83.00 188 GLY A N 1
ATOM 1428 C CA . GLY A 1 188 ? -9.394 13.399 13.124 1.00 83.00 188 GLY A CA 1
ATOM 1429 C C . GLY A 1 188 ? -9.503 13.200 11.608 1.00 83.00 188 GLY A C 1
ATOM 1430 O O . GLY A 1 188 ? -9.103 14.087 10.855 1.00 83.00 188 GLY A O 1
ATOM 1431 N N . ALA A 1 189 ? -10.073 12.084 11.143 1.00 87.38 189 ALA A N 1
ATOM 1432 C CA . ALA A 1 189 ? -10.348 11.882 9.727 1.00 87.38 189 ALA A CA 1
ATOM 1433 C C . ALA A 1 189 ? -11.460 12.819 9.233 1.00 87.38 189 ALA A C 1
ATOM 1435 O O . ALA A 1 189 ? -12.537 12.915 9.825 1.00 87.38 189 ALA A O 1
ATOM 1436 N N . SER A 1 190 ? -11.208 13.487 8.108 1.00 86.69 190 SER A N 1
ATOM 1437 C CA . SER A 1 190 ? -12.236 14.225 7.379 1.00 86.69 190 SER A CA 1
ATOM 1438 C C . SER A 1 190 ? -13.199 13.270 6.667 1.00 86.69 190 SER A C 1
ATOM 1440 O O . SER A 1 190 ? -12.894 12.098 6.429 1.00 86.69 190 SER A O 1
ATOM 1442 N N . SER A 1 191 ? -14.394 13.770 6.338 1.00 82.50 191 SER A N 1
ATOM 1443 C CA . SER A 1 191 ? -15.364 12.995 5.563 1.00 82.50 191 SER A CA 1
ATOM 1444 C C . SER A 1 191 ? -14.814 12.709 4.166 1.00 82.50 191 SER A C 1
ATOM 1446 O O . SER A 1 191 ? -14.266 13.598 3.512 1.00 82.50 191 SER A O 1
ATOM 1448 N N . THR A 1 192 ? -14.971 11.471 3.713 1.00 84.81 192 THR A N 1
ATOM 1449 C CA . THR A 1 192 ? -14.578 11.004 2.380 1.00 84.81 192 THR A CA 1
ATOM 1450 C C . THR A 1 192 ? -15.811 10.486 1.653 1.00 84.81 192 THR A C 1
ATOM 1452 O O . THR A 1 192 ? -16.771 10.043 2.278 1.00 84.81 192 THR A O 1
ATOM 1455 N N . GLU A 1 193 ? -15.809 10.546 0.322 1.00 83.88 193 GLU A N 1
ATOM 1456 C CA . GLU A 1 193 ? -16.949 10.079 -0.483 1.00 83.88 193 GLU A CA 1
ATOM 1457 C C . GLU A 1 193 ? -17.076 8.550 -0.501 1.00 83.88 193 GLU A C 1
ATOM 1459 O O . GLU A 1 193 ? -18.154 8.016 -0.757 1.00 83.88 193 GLU A O 1
ATOM 1464 N N . GLN A 1 194 ? -15.978 7.842 -0.2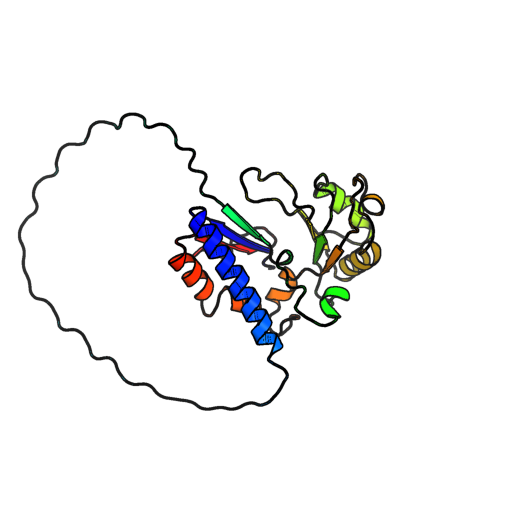33 1.00 90.81 194 GLN A N 1
ATOM 1465 C CA . GLN A 1 194 ? -15.882 6.393 -0.365 1.00 90.81 194 GLN A CA 1
ATOM 1466 C C . GLN A 1 194 ? -15.551 5.748 0.984 1.00 90.81 194 GLN A C 1
ATOM 1468 O O . GLN A 1 194 ? -14.693 6.266 1.701 1.00 90.81 194 GLN A O 1
ATOM 1473 N N . PRO A 1 195 ? -16.170 4.603 1.322 1.00 93.88 195 PRO A N 1
ATOM 1474 C CA . PRO A 1 195 ? -15.777 3.843 2.498 1.00 93.88 195 PRO A CA 1
ATOM 1475 C C . PRO A 1 195 ? -14.351 3.306 2.343 1.00 93.88 195 PRO A C 1
ATOM 1477 O O . PRO A 1 195 ? -13.856 3.099 1.227 1.00 93.88 195 PRO A O 1
ATOM 1480 N N . LEU A 1 196 ? -13.699 3.046 3.472 1.00 94.12 196 LEU A N 1
ATOM 1481 C CA . LEU A 1 196 ? -12.407 2.382 3.522 1.00 94.12 196 LEU A CA 1
ATOM 1482 C C . LEU A 1 196 ? -12.500 1.005 2.876 1.00 94.12 196 LEU A C 1
ATOM 1484 O O . LEU A 1 196 ? -13.463 0.266 3.085 1.00 94.12 196 LEU A O 1
ATOM 1488 N N . VAL A 1 197 ? -11.459 0.651 2.128 1.00 91.94 197 VAL A N 1
ATOM 1489 C CA . VAL A 1 197 ? -11.273 -0.717 1.644 1.00 91.94 197 VAL A CA 1
ATOM 1490 C C . VAL A 1 197 ? -10.007 -1.271 2.259 1.00 91.94 197 VAL A C 1
ATOM 1492 O O . VAL A 1 197 ? -8.931 -0.704 2.068 1.00 91.94 197 VAL A O 1
ATOM 1495 N N . VAL A 1 198 ? -10.140 -2.377 2.983 1.00 92.19 198 VAL A N 1
ATOM 1496 C CA . VAL A 1 198 ? -9.061 -2.966 3.772 1.00 92.19 198 VAL A CA 1
ATOM 1497 C C . VAL A 1 198 ? -8.820 -4.392 3.317 1.00 92.19 198 VAL A C 1
ATOM 1499 O O . VAL A 1 198 ? -9.686 -5.260 3.426 1.00 92.19 198 VAL A O 1
ATOM 1502 N N . THR A 1 199 ? -7.615 -4.650 2.824 1.00 89.00 199 THR A N 1
ATOM 1503 C CA . THR A 1 199 ? -7.187 -5.969 2.348 1.00 89.00 199 THR A CA 1
ATOM 1504 C C . THR A 1 199 ? -5.931 -6.410 3.079 1.00 89.00 199 THR A C 1
ATOM 1506 O O . THR A 1 199 ? -5.144 -5.579 3.528 1.00 89.00 199 THR A O 1
ATOM 1509 N N . PHE A 1 200 ? -5.713 -7.720 3.192 1.00 88.06 200 PHE A N 1
ATOM 1510 C CA . PHE A 1 200 ? -4.390 -8.210 3.573 1.00 88.06 200 PHE A CA 1
ATOM 1511 C C . PHE A 1 200 ? -3.379 -7.888 2.468 1.00 88.06 200 PHE A C 1
ATOM 1513 O O . PHE A 1 200 ? -3.705 -7.987 1.286 1.00 88.06 200 PHE A O 1
ATOM 1520 N N . SER A 1 201 ? -2.175 -7.487 2.873 1.00 85.75 201 SER A N 1
ATOM 1521 C CA . SER A 1 201 ? -1.108 -7.014 1.992 1.00 85.75 201 SER A CA 1
ATOM 1522 C C . SER A 1 201 ? -0.611 -8.123 1.058 1.00 85.75 201 SER A C 1
ATOM 1524 O O . SER A 1 201 ? -0.062 -9.144 1.487 1.00 85.75 201 SER A O 1
ATOM 1526 N N . ASP A 1 202 ? -0.748 -7.911 -0.247 1.00 76.25 202 ASP A N 1
ATOM 1527 C CA . ASP A 1 202 ? -0.207 -8.782 -1.284 1.00 76.25 202 ASP A CA 1
ATOM 1528 C C . ASP A 1 202 ? 1.322 -8.780 -1.257 1.00 76.25 202 ASP A C 1
ATOM 1530 O O . ASP A 1 202 ? 1.949 -9.830 -1.443 1.00 76.25 202 ASP A O 1
ATOM 1534 N N . SER A 1 203 ? 1.943 -7.639 -0.935 1.00 73.12 203 SER A N 1
ATOM 1535 C CA . SER A 1 203 ? 3.401 -7.540 -0.806 1.00 73.12 203 SER A CA 1
ATOM 1536 C C . SER A 1 203 ? 4.002 -8.528 0.203 1.00 73.12 203 SER A C 1
ATOM 1538 O O . SER A 1 203 ? 5.129 -9.006 0.012 1.00 73.12 203 SER A O 1
ATOM 1540 N N . GLN A 1 204 ? 3.244 -8.898 1.241 1.00 71.56 204 GLN A N 1
ATOM 1541 C CA . GLN A 1 204 ? 3.613 -9.937 2.202 1.00 71.56 204 GLN A CA 1
ATOM 1542 C C . GLN A 1 204 ? 3.476 -11.344 1.618 1.00 71.56 204 GLN A C 1
ATOM 1544 O O . GLN A 1 204 ? 4.404 -12.157 1.702 1.00 71.56 204 GLN A O 1
ATOM 1549 N N . ARG A 1 205 ? 2.344 -11.623 0.977 1.00 64.81 205 ARG A N 1
ATOM 1550 C CA . ARG A 1 205 ? 2.010 -12.948 0.432 1.00 64.81 205 ARG A CA 1
ATOM 1551 C C . ARG A 1 205 ? 2.902 -13.352 -0.730 1.00 64.81 205 ARG A C 1
ATOM 1553 O O . ARG A 1 205 ? 3.205 -14.528 -0.927 1.00 64.81 205 ARG A O 1
ATOM 1560 N N . MET A 1 206 ? 3.376 -12.368 -1.482 1.00 62.84 206 MET A N 1
ATOM 1561 C CA . MET A 1 206 ? 4.215 -12.552 -2.659 1.00 62.84 206 MET A CA 1
ATOM 1562 C C . MET A 1 206 ? 5.609 -13.119 -2.391 1.00 62.84 206 MET A C 1
ATOM 1564 O O . MET A 1 206 ? 6.274 -13.511 -3.344 1.00 62.84 206 MET A O 1
ATOM 1568 N N . LEU A 1 207 ? 6.087 -13.175 -1.147 1.00 55.72 207 LEU A N 1
ATOM 1569 C CA . LEU A 1 207 ? 7.419 -13.716 -0.849 1.00 55.72 207 LEU A CA 1
ATOM 1570 C C . LEU A 1 207 ? 7.408 -15.087 -0.185 1.00 55.72 207 LEU A C 1
ATOM 1572 O O . LEU A 1 207 ? 8.459 -15.715 -0.095 1.00 55.72 207 LEU A O 1
ATOM 1576 N N . GLN A 1 208 ? 6.243 -15.590 0.217 1.00 54.41 208 GLN A N 1
ATOM 1577 C CA . GLN A 1 208 ? 6.138 -16.906 0.850 1.00 54.41 208 GLN A CA 1
ATOM 1578 C C . GLN A 1 208 ? 6.255 -18.079 -0.148 1.00 54.41 208 GLN A C 1
ATOM 1580 O O . GLN A 1 208 ? 6.204 -19.243 0.245 1.00 54.41 208 GLN A O 1
ATOM 1585 N N . GLY A 1 209 ? 6.480 -17.799 -1.440 1.00 51.66 209 GLY A N 1
ATOM 1586 C CA . GLY A 1 209 ? 6.759 -18.818 -2.458 1.00 51.66 209 GLY A CA 1
ATOM 1587 C C . GLY A 1 209 ? 5.630 -19.842 -2.580 1.00 51.66 209 GLY A C 1
ATOM 1588 O O . GLY A 1 209 ? 4.463 -19.467 -2.557 1.00 51.66 209 GLY A O 1
ATOM 1589 N N . SER A 1 210 ? 5.975 -21.132 -2.655 1.00 44.44 210 SER A N 1
ATOM 1590 C CA . SER A 1 210 ? 5.012 -22.244 -2.740 1.00 44.44 210 SER A CA 1
ATOM 1591 C C . SER A 1 210 ? 4.098 -22.390 -1.519 1.00 44.44 210 SER A C 1
ATOM 1593 O O . SER A 1 210 ? 3.140 -23.153 -1.583 1.00 44.44 210 SER A O 1
ATOM 1595 N N . MET A 1 211 ? 4.406 -21.698 -0.418 1.00 47.66 211 MET A N 1
ATOM 1596 C CA . MET A 1 211 ? 3.571 -21.614 0.785 1.00 47.66 211 MET A CA 1
ATOM 1597 C C . MET A 1 211 ? 2.720 -20.338 0.831 1.00 47.66 211 MET A C 1
ATOM 1599 O O . MET A 1 211 ? 1.902 -20.193 1.731 1.00 47.66 211 MET A O 1
ATOM 1603 N N . GLY A 1 212 ? 2.895 -19.426 -0.131 1.00 50.09 212 GLY A N 1
ATOM 1604 C CA . GLY A 1 212 ? 2.063 -18.238 -0.292 1.00 50.09 212 GLY A CA 1
ATOM 1605 C C . GLY A 1 212 ? 0.825 -18.502 -1.149 1.00 50.09 212 GLY A C 1
ATOM 1606 O O . GLY A 1 212 ? 0.738 -19.495 -1.872 1.00 50.09 212 GLY A O 1
ATOM 1607 N N . ALA A 1 213 ? -0.110 -17.549 -1.137 1.00 48.19 213 ALA A N 1
ATOM 1608 C CA . ALA A 1 213 ? -1.378 -17.613 -1.879 1.00 48.19 213 ALA A CA 1
ATOM 1609 C C . ALA A 1 213 ? -1.226 -17.786 -3.411 1.00 48.19 213 ALA A C 1
ATOM 1611 O O . ALA A 1 213 ? -2.200 -18.083 -4.097 1.00 48.19 213 ALA A O 1
ATOM 1612 N N . TYR A 1 214 ? -0.011 -17.616 -3.949 1.00 51.19 214 TYR A N 1
ATOM 1613 C CA . TYR A 1 214 ? 0.305 -17.661 -5.381 1.00 51.19 214 TYR A CA 1
ATOM 1614 C C . TYR A 1 214 ? 1.116 -18.901 -5.824 1.00 51.19 214 TYR A C 1
ATOM 1616 O O . TYR A 1 214 ? 1.654 -18.908 -6.932 1.00 51.19 214 TYR A O 1
ATOM 1624 N N . LEU A 1 215 ? 1.207 -19.952 -4.992 1.00 50.69 215 LEU A N 1
ATOM 1625 C CA . LEU A 1 215 ? 1.861 -21.236 -5.314 1.00 50.69 215 LEU A CA 1
ATOM 1626 C C . LEU A 1 215 ? 3.255 -21.066 -5.981 1.00 50.69 215 LEU A C 1
ATOM 1628 O O . LEU A 1 215 ? 4.103 -20.327 -5.483 1.00 50.69 215 LEU A O 1
ATOM 1632 N N . HIS A 1 216 ? 3.544 -21.773 -7.083 1.00 46.41 216 HIS A N 1
ATOM 1633 C CA . HIS A 1 216 ? 4.862 -21.803 -7.746 1.00 46.41 216 HIS A CA 1
ATOM 1634 C C . HIS A 1 216 ? 5.268 -20.488 -8.435 1.00 46.41 216 HIS A C 1
ATOM 1636 O O . HIS A 1 216 ? 6.404 -20.363 -8.892 1.00 46.41 216 HIS A O 1
ATOM 1642 N N . ASP A 1 217 ? 4.376 -19.500 -8.473 1.00 50.41 217 ASP A N 1
ATOM 1643 C CA . ASP A 1 217 ? 4.441 -18.368 -9.388 1.00 50.41 217 ASP A CA 1
ATOM 1644 C C . ASP A 1 217 ? 4.315 -17.046 -8.625 1.00 50.41 217 ASP A C 1
ATOM 1646 O O . ASP A 1 217 ? 3.437 -16.204 -8.838 1.00 50.41 217 ASP A O 1
ATOM 1650 N N . ASN A 1 218 ? 5.251 -16.845 -7.701 1.00 54.72 218 ASN A N 1
ATOM 1651 C CA . ASN A 1 218 ? 5.314 -15.605 -6.954 1.00 54.72 218 ASN A CA 1
ATOM 1652 C C . ASN A 1 218 ? 5.637 -14.425 -7.904 1.00 54.72 218 ASN A C 1
ATOM 1654 O O . ASN A 1 218 ? 6.442 -14.527 -8.836 1.00 54.72 218 ASN A O 1
ATOM 1658 N N . ILE A 1 219 ? 4.952 -13.290 -7.733 1.00 55.62 219 ILE A N 1
ATOM 1659 C CA . ILE A 1 219 ? 5.101 -12.152 -8.658 1.00 55.62 219 ILE A CA 1
ATOM 1660 C C . ILE A 1 219 ? 6.522 -11.580 -8.630 1.00 55.62 219 ILE A C 1
ATOM 1662 O O . ILE A 1 219 ? 6.926 -10.950 -9.596 1.00 55.62 219 ILE A O 1
ATOM 1666 N N . PHE A 1 220 ? 7.295 -11.830 -7.568 1.00 58.84 220 PHE A N 1
ATOM 1667 C CA . PHE A 1 220 ? 8.711 -11.491 -7.526 1.00 58.84 220 PHE A CA 1
ATOM 1668 C C . PHE A 1 220 ? 9.488 -12.249 -8.613 1.00 58.84 220 PHE A C 1
ATOM 1670 O O . PHE A 1 220 ? 10.160 -11.613 -9.414 1.00 58.84 220 PHE A O 1
ATOM 1677 N N . SER A 1 221 ? 9.318 -13.568 -8.737 1.00 59.69 221 SER A N 1
ATOM 1678 C CA . SER A 1 221 ? 9.872 -14.396 -9.817 1.00 59.69 221 SER A CA 1
ATOM 1679 C C . SER A 1 221 ? 9.324 -14.000 -11.187 1.00 59.69 221 SER A C 1
ATOM 1681 O O . SER A 1 221 ? 10.043 -14.088 -12.178 1.00 59.69 221 SER A O 1
ATOM 1683 N N . ARG A 1 222 ? 8.078 -13.518 -11.270 1.00 60.47 222 ARG A N 1
ATOM 1684 C CA . ARG A 1 222 ? 7.480 -13.038 -12.534 1.00 60.47 222 ARG A CA 1
ATOM 1685 C C . ARG A 1 222 ? 8.041 -11.685 -12.968 1.00 60.47 222 ARG A C 1
ATOM 1687 O O . ARG A 1 222 ? 8.356 -11.498 -14.141 1.00 60.47 222 ARG A O 1
ATOM 1694 N N . LEU A 1 223 ? 8.194 -10.762 -12.023 1.00 60.75 223 LEU A N 1
ATOM 1695 C CA . LEU A 1 223 ? 8.736 -9.426 -12.237 1.00 60.75 223 LEU A CA 1
ATOM 1696 C C . LEU A 1 223 ? 10.237 -9.494 -12.513 1.00 60.75 223 LEU A C 1
ATOM 1698 O O . LEU A 1 223 ? 10.708 -8.875 -13.459 1.00 60.75 223 LEU A O 1
ATOM 1702 N N . MET A 1 224 ? 10.972 -10.280 -11.723 1.00 64.00 224 MET A N 1
ATOM 1703 C CA . MET A 1 224 ? 12.411 -10.489 -11.868 1.00 64.00 224 MET A CA 1
ATOM 1704 C C . MET A 1 224 ? 12.748 -11.385 -13.051 1.00 64.00 224 MET A C 1
ATOM 1706 O O . MET A 1 224 ? 13.726 -11.127 -13.743 1.00 64.00 224 MET A O 1
ATOM 1710 N N . GLY A 1 225 ? 11.949 -12.409 -13.337 1.00 60.78 225 GLY A N 1
ATOM 1711 C CA . GLY A 1 225 ? 12.354 -13.487 -14.234 1.00 60.78 225 GLY A CA 1
ATOM 1712 C C . GLY A 1 225 ? 13.574 -14.255 -13.694 1.00 60.78 225 GLY A C 1
ATOM 1713 O O . GLY A 1 225 ? 14.137 -13.905 -12.648 1.00 60.78 225 GLY A O 1
ATOM 1714 N N . PRO A 1 226 ? 14.034 -15.299 -14.404 1.00 61.66 226 PRO A N 1
ATOM 1715 C CA . PRO A 1 226 ? 15.247 -16.020 -14.028 1.00 61.66 226 PRO A CA 1
ATOM 1716 C C . PRO A 1 226 ? 16.437 -15.055 -13.906 1.00 61.66 226 PRO A C 1
ATOM 1718 O O . PRO A 1 226 ? 16.722 -14.286 -14.826 1.00 61.66 226 PRO A O 1
ATOM 1721 N N . SER A 1 227 ? 17.113 -15.050 -12.753 1.00 61.44 227 SER A N 1
ATOM 1722 C CA . SER A 1 227 ? 18.290 -14.201 -12.476 1.00 61.44 227 SER A CA 1
ATOM 1723 C C . SER A 1 227 ? 18.073 -12.683 -12.654 1.00 61.44 227 SER A C 1
ATOM 1725 O O . SER A 1 227 ? 19.030 -11.942 -12.926 1.00 61.44 227 SER A O 1
ATOM 1727 N N . GLY A 1 228 ? 16.832 -12.198 -12.519 1.00 63.19 228 GLY A N 1
ATOM 1728 C CA . GLY A 1 228 ? 16.506 -10.780 -12.707 1.00 63.19 228 GLY A CA 1
ATOM 1729 C C . GLY A 1 228 ? 16.415 -10.343 -14.175 1.00 63.19 228 GLY A C 1
ATOM 1730 O O . GLY A 1 228 ? 16.426 -9.142 -14.437 1.00 63.19 228 GLY A O 1
ATOM 1731 N N . MET A 1 229 ? 16.369 -11.278 -15.138 1.00 64.50 229 MET A N 1
ATOM 1732 C CA . MET A 1 229 ? 16.364 -10.963 -16.573 1.00 64.50 229 MET A CA 1
ATOM 1733 C C . MET A 1 229 ? 15.207 -10.065 -17.017 1.00 64.50 229 MET A C 1
ATOM 1735 O O . MET A 1 229 ? 15.439 -9.196 -17.851 1.00 64.50 229 MET A O 1
ATOM 1739 N N . ASN A 1 230 ? 14.005 -10.204 -16.456 1.00 66.31 230 ASN A N 1
ATOM 1740 C CA . ASN A 1 230 ? 12.862 -9.386 -16.867 1.00 66.31 230 ASN A CA 1
ATOM 1741 C C . ASN A 1 230 ? 13.071 -7.915 -16.475 1.00 66.31 230 ASN A C 1
ATOM 1743 O O . ASN A 1 230 ? 12.931 -7.033 -17.321 1.00 66.31 230 ASN A O 1
ATOM 1747 N N . VAL A 1 231 ? 13.503 -7.634 -15.238 1.00 66.06 231 VAL A N 1
ATOM 1748 C CA . VAL A 1 231 ? 13.816 -6.255 -14.815 1.00 66.06 231 VAL A CA 1
ATOM 1749 C C . VAL A 1 231 ? 15.051 -5.723 -15.543 1.00 66.06 231 VAL A C 1
ATOM 1751 O O . VAL A 1 231 ? 15.037 -4.578 -15.978 1.00 66.06 231 VAL A O 1
ATOM 1754 N N . LYS A 1 232 ? 16.084 -6.547 -15.773 1.00 67.25 232 LYS A N 1
ATOM 1755 C CA . LYS A 1 232 ? 17.264 -6.159 -16.574 1.00 67.25 232 LYS A CA 1
ATOM 1756 C C . LYS A 1 232 ? 16.892 -5.800 -18.011 1.00 67.25 232 LYS A C 1
ATOM 1758 O O . LYS A 1 232 ? 17.426 -4.843 -18.563 1.00 67.25 232 LYS A O 1
ATOM 1763 N N . GLN A 1 233 ? 15.971 -6.543 -18.618 1.00 67.75 233 GLN A N 1
ATOM 1764 C CA . GLN A 1 233 ? 15.485 -6.280 -19.967 1.00 67.75 233 GLN A CA 1
ATOM 1765 C C . GLN A 1 233 ? 14.642 -5.003 -20.011 1.00 67.75 233 GLN A C 1
ATOM 1767 O O . GLN A 1 233 ? 14.834 -4.189 -20.910 1.00 67.75 233 GLN A O 1
ATOM 1772 N N . ILE A 1 234 ? 13.767 -4.779 -19.026 1.00 66.06 234 ILE A N 1
ATOM 1773 C CA . ILE A 1 234 ? 12.997 -3.532 -18.903 1.00 66.06 234 ILE A CA 1
ATOM 1774 C C . ILE A 1 234 ? 13.942 -2.336 -18.714 1.00 66.06 234 ILE A C 1
ATOM 1776 O O . ILE A 1 234 ? 13.826 -1.353 -19.448 1.00 66.06 234 ILE A O 1
ATOM 1780 N N . ALA A 1 235 ? 14.917 -2.445 -17.807 1.00 67.00 235 ALA A N 1
ATOM 1781 C CA . ALA A 1 235 ? 15.924 -1.417 -17.553 1.00 67.00 235 ALA A CA 1
ATOM 1782 C C . ALA A 1 235 ? 16.765 -1.115 -18.805 1.00 67.00 235 ALA A C 1
ATOM 1784 O O . ALA A 1 235 ? 16.918 0.046 -19.188 1.00 67.00 235 ALA A O 1
ATOM 1785 N N . SER A 1 236 ? 17.226 -2.153 -19.512 1.00 70.00 236 SER A N 1
ATOM 1786 C CA . SER A 1 236 ? 18.014 -2.029 -20.745 1.00 70.00 236 SER A CA 1
ATOM 1787 C C . SER A 1 236 ? 17.222 -1.404 -21.902 1.00 70.00 236 SER A C 1
ATOM 1789 O O . SER A 1 236 ? 17.701 -0.468 -22.545 1.00 70.00 236 SER A O 1
ATOM 1791 N N . LEU A 1 237 ? 15.988 -1.860 -22.147 1.00 69.31 237 LEU A N 1
ATOM 1792 C CA . LEU A 1 237 ? 15.134 -1.352 -23.229 1.00 69.31 237 LEU A CA 1
ATOM 1793 C C . LEU A 1 237 ? 14.687 0.091 -22.985 1.00 69.31 237 LEU A C 1
ATOM 1795 O O . LEU A 1 237 ? 14.592 0.892 -23.923 1.00 69.31 237 LEU A O 1
ATOM 1799 N N . CYS A 1 238 ? 14.417 0.431 -21.726 1.00 64.69 238 CYS A N 1
ATOM 1800 C CA . CYS A 1 238 ? 13.935 1.755 -21.366 1.00 64.69 238 CYS A CA 1
ATOM 1801 C C . CYS A 1 238 ? 15.081 2.727 -21.070 1.00 64.69 238 CYS A C 1
ATOM 1803 O O . CYS A 1 238 ? 14.865 3.930 -21.139 1.00 64.69 238 CYS A O 1
ATOM 1805 N N . LYS A 1 239 ? 16.312 2.257 -20.829 1.00 71.94 239 LYS A N 1
ATOM 1806 C CA . LYS A 1 239 ? 17.412 3.082 -20.293 1.00 71.94 239 LYS A CA 1
ATOM 1807 C C . LYS A 1 239 ? 16.992 3.799 -18.999 1.00 71.94 239 LYS A C 1
ATOM 1809 O O . LYS A 1 239 ? 17.295 4.976 -18.809 1.00 71.94 239 LYS A O 1
ATOM 1814 N N . ALA A 1 240 ? 16.237 3.100 -18.156 1.00 70.94 240 ALA A N 1
ATOM 1815 C CA . ALA A 1 240 ? 15.759 3.580 -16.866 1.00 70.94 240 ALA A CA 1
ATOM 1816 C C . ALA A 1 240 ? 16.311 2.668 -15.770 1.00 70.94 240 ALA A C 1
ATOM 1818 O O . ALA A 1 240 ? 16.370 1.455 -15.960 1.00 70.94 240 ALA A O 1
ATOM 1819 N N . ARG A 1 241 ? 16.703 3.248 -14.635 1.00 72.69 241 ARG A N 1
ATOM 1820 C CA . ARG A 1 241 ? 17.142 2.487 -13.465 1.00 72.69 241 ARG A CA 1
ATOM 1821 C C . ARG A 1 241 ? 15.914 1.962 -12.741 1.00 72.69 241 ARG A C 1
ATOM 1823 O O . ARG A 1 241 ? 15.076 2.764 -12.327 1.00 72.69 241 ARG A O 1
ATOM 1830 N N . VAL A 1 242 ? 15.837 0.650 -12.547 1.00 73.31 242 VAL A N 1
ATOM 1831 C CA . VAL A 1 242 ? 14.742 0.019 -11.800 1.00 73.31 242 VAL A CA 1
ATOM 1832 C C . VAL A 1 242 ? 15.284 -0.528 -10.487 1.00 73.31 242 VAL A C 1
ATOM 1834 O O . VAL A 1 242 ? 16.277 -1.249 -10.472 1.00 73.31 242 VAL A O 1
ATOM 1837 N N . THR A 1 243 ? 14.662 -0.156 -9.371 1.00 74.31 243 THR A N 1
ATOM 1838 C CA . THR A 1 243 ? 15.041 -0.583 -8.018 1.00 74.31 243 THR A CA 1
ATOM 1839 C C . THR A 1 243 ? 13.853 -1.231 -7.329 1.00 74.31 243 THR A C 1
ATOM 1841 O O . THR A 1 243 ? 12.721 -0.783 -7.467 1.00 74.31 243 THR A O 1
ATOM 1844 N N . LEU A 1 244 ? 14.115 -2.287 -6.570 1.00 73.25 244 LEU A N 1
ATOM 1845 C CA . LEU A 1 244 ? 13.105 -2.967 -5.771 1.00 73.25 244 LEU A CA 1
ATOM 1846 C C . LEU A 1 244 ? 13.304 -2.644 -4.289 1.00 73.25 244 LEU A C 1
ATOM 1848 O O . LEU A 1 244 ? 14.420 -2.773 -3.773 1.00 73.25 244 LEU A O 1
ATOM 1852 N N . ALA A 1 245 ? 12.233 -2.215 -3.620 1.00 73.31 245 ALA A N 1
ATOM 1853 C CA . ALA A 1 245 ? 12.272 -1.773 -2.231 1.00 73.31 245 ALA A CA 1
ATOM 1854 C C . ALA A 1 245 ? 11.313 -2.576 -1.341 1.00 73.31 245 ALA A C 1
ATOM 1856 O O . ALA A 1 245 ? 10.140 -2.784 -1.671 1.00 73.31 245 ALA A O 1
ATOM 1857 N N . ALA A 1 246 ? 11.818 -3.011 -0.182 1.00 70.81 246 ALA A N 1
ATOM 1858 C CA . ALA A 1 246 ? 11.025 -3.740 0.809 1.00 70.81 246 ALA A CA 1
ATOM 1859 C C . ALA A 1 246 ? 10.395 -2.839 1.874 1.00 70.81 246 ALA A C 1
ATOM 1861 O O . ALA A 1 246 ? 10.573 -1.629 1.863 1.00 70.81 246 ALA A O 1
ATOM 1862 N N . ARG A 1 247 ? 9.689 -3.476 2.811 1.00 71.06 247 ARG A N 1
ATOM 1863 C CA . ARG A 1 247 ? 8.991 -2.948 3.986 1.00 71.06 247 ARG A CA 1
ATOM 1864 C C . ARG A 1 247 ? 9.736 -1.782 4.649 1.00 71.06 247 ARG A C 1
ATOM 1866 O O . ARG A 1 247 ? 9.255 -0.663 4.616 1.00 71.06 247 ARG A O 1
ATOM 1873 N N . SER A 1 248 ? 10.983 -2.003 5.073 1.00 63.28 248 SER A N 1
ATOM 1874 C CA . SER A 1 248 ? 11.866 -0.987 5.688 1.00 63.28 248 SER A CA 1
ATOM 1875 C C . SER A 1 248 ? 12.497 0.004 4.690 1.00 63.28 248 SER A C 1
ATOM 1877 O O . SER A 1 248 ? 13.512 0.627 4.997 1.00 63.28 248 SER A O 1
ATOM 1879 N N . MET A 1 249 ? 11.994 0.091 3.460 1.00 64.25 249 MET A N 1
ATOM 1880 C CA . MET A 1 249 ? 12.577 0.881 2.374 1.00 64.25 249 MET A CA 1
ATOM 1881 C C . MET A 1 249 ? 14.048 0.560 2.055 1.00 64.25 249 MET A C 1
ATOM 1883 O O . MET A 1 249 ? 14.753 1.347 1.426 1.00 64.25 249 MET A O 1
ATOM 1887 N N . LYS A 1 250 ? 14.522 -0.624 2.462 1.00 61.22 250 LYS A N 1
ATOM 1888 C CA . LYS A 1 250 ? 15.848 -1.126 2.094 1.00 61.22 250 LYS A CA 1
ATOM 1889 C C . LYS A 1 250 ? 15.839 -1.474 0.604 1.00 61.22 250 LYS A C 1
ATOM 1891 O O . LYS A 1 250 ? 14.880 -2.076 0.123 1.00 61.22 250 LYS A O 1
ATOM 1896 N N . ASN A 1 251 ? 16.895 -1.092 -0.110 1.00 64.69 251 ASN A N 1
ATOM 1897 C CA . ASN A 1 251 ? 17.063 -1.382 -1.535 1.00 64.69 251 ASN A CA 1
ATOM 1898 C C . ASN A 1 251 ? 17.610 -2.804 -1.711 1.00 64.69 251 ASN A C 1
ATOM 1900 O O . ASN A 1 251 ? 18.623 -3.146 -1.104 1.00 64.69 251 ASN A O 1
ATOM 1904 N N . PHE A 1 252 ? 16.978 -3.612 -2.565 1.00 56.22 252 PHE A N 1
ATOM 1905 C CA . PHE A 1 252 ? 17.351 -5.021 -2.796 1.00 56.22 252 PHE A CA 1
ATOM 1906 C C . PHE A 1 252 ? 18.107 -5.246 -4.110 1.00 56.22 252 PHE A C 1
ATOM 1908 O O . PHE A 1 252 ? 18.304 -6.378 -4.546 1.00 56.22 252 PHE A O 1
ATOM 1915 N N . GLY A 1 253 ? 18.551 -4.156 -4.730 1.00 57.84 253 GLY A N 1
ATOM 1916 C CA . GLY A 1 253 ? 19.280 -4.157 -5.989 1.00 57.84 253 GLY A CA 1
ATOM 1917 C C . GLY A 1 253 ? 18.681 -3.170 -6.980 1.00 57.84 253 GLY A C 1
ATOM 1918 O O . GLY A 1 253 ? 17.491 -2.852 -6.929 1.00 57.84 253 GLY A O 1
ATOM 1919 N N . SER A 1 254 ? 19.533 -2.682 -7.874 1.00 61.66 254 SER A N 1
ATOM 1920 C CA . SER A 1 254 ? 19.147 -1.866 -9.019 1.00 61.66 254 SER A CA 1
ATOM 1921 C C . SER A 1 254 ? 19.727 -2.469 -10.286 1.00 61.66 254 SER A C 1
ATOM 1923 O O . SER A 1 254 ? 20.855 -2.966 -10.260 1.00 61.66 254 SER A O 1
ATOM 1925 N N . VAL A 1 255 ? 18.978 -2.395 -11.376 1.00 53.97 255 VAL A N 1
ATOM 1926 C CA . VAL A 1 255 ? 19.436 -2.760 -12.722 1.00 53.97 255 VAL A CA 1
ATOM 1927 C C . VAL A 1 255 ? 19.170 -1.634 -13.703 1.00 53.97 255 VAL A C 1
ATOM 1929 O O . VAL A 1 255 ? 18.280 -0.794 -13.418 1.00 53.97 255 VAL A O 1
#

pLDDT: mean 70.28, std 18.36, range [31.64, 97.56]

Foldseek 3Di:
DFFFKKKKWAAPVLSVQLVVLLLVLLVVLLVVVVPDDDDDDDDDDDDDDDDDDDDDDDDDDDDDDDDDDDDDDDDDDPPDPPPTWMFMDTPVPRPCVVNDPDDVDQVQHDFPQQKKKKAQFDQPDDQVQVQVLLCVLAAWPDKAFDAGRGPDRNTGPRMIMIGGPGPSSLNSSCVVQAQAFCVVRTPPTDGTPGGMHMTGDLSSQLPVACPGPSHPCRVVCSCQPVPRVNVVVSCVVSVIKMWIAGPVRDTPDID